Protein AF-A0A017RS05-F1 (afdb_monomer_lite)

Radius of gyration: 61.8 Å; chains: 1; bounding box: 133×37×184 Å

Organism: NCBI:txid1403537

Structure (mmCIF, N/CA/C/O backbone):
data_AF-A0A017RS05-F1
#
_entry.id   AF-A0A017RS05-F1
#
loop_
_atom_site.group_PDB
_atom_site.id
_atom_site.type_symbol
_atom_site.label_atom_id
_atom_site.label_alt_id
_atom_site.label_comp_id
_atom_site.label_asym_id
_atom_site.label_entity_id
_atom_site.label_seq_id
_atom_site.pdbx_PDB_ins_code
_atom_site.Cartn_x
_atom_site.Cartn_y
_atom_site.Cartn_z
_atom_site.occupancy
_atom_site.B_iso_or_equiv
_atom_site.auth_seq_id
_atom_site.auth_comp_id
_atom_site.auth_asym_id
_atom_site.auth_atom_id
_atom_site.pdbx_PDB_model_num
ATOM 1 N N . MET A 1 1 ? -22.132 0.425 46.875 1.00 69.19 1 MET A N 1
ATOM 2 C CA . MET A 1 1 ? -22.734 1.545 46.107 1.00 69.19 1 MET A CA 1
ATOM 3 C C . MET A 1 1 ? -21.698 2.569 45.653 1.00 69.19 1 MET A C 1
ATOM 5 O O . MET A 1 1 ? -21.713 2.907 44.477 1.00 69.19 1 MET A O 1
ATOM 9 N N . HIS A 1 2 ? -20.762 2.997 46.512 1.00 71.94 2 HIS A N 1
ATOM 10 C CA . HIS A 1 2 ? -19.615 3.828 46.102 1.00 71.94 2 HIS A CA 1
ATOM 11 C C . HIS A 1 2 ? -18.787 3.183 44.969 1.00 71.94 2 HIS A C 1
ATOM 13 O O . HIS A 1 2 ? -18.493 3.833 43.970 1.00 71.94 2 HIS A O 1
ATOM 19 N N . ASP A 1 3 ? -18.538 1.872 45.055 1.00 83.12 3 ASP A N 1
ATOM 20 C CA . ASP A 1 3 ? -17.833 1.130 43.997 1.00 83.12 3 ASP A CA 1
ATOM 21 C C . ASP A 1 3 ? -18.602 1.081 42.673 1.00 83.12 3 ASP A C 1
ATOM 23 O O . ASP A 1 3 ? -17.996 1.070 41.607 1.00 83.12 3 ASP A O 1
ATOM 27 N N . LEU A 1 4 ? -19.940 1.088 42.719 1.00 83.31 4 LEU A N 1
ATOM 28 C CA . LEU A 1 4 ? -20.758 1.061 41.508 1.00 83.31 4 LEU A CA 1
ATOM 29 C C . LEU A 1 4 ? -20.685 2.401 40.769 1.00 83.31 4 LEU A C 1
ATOM 31 O O . LEU A 1 4 ? -20.511 2.396 39.559 1.00 83.31 4 LEU A O 1
ATOM 35 N N . ALA A 1 5 ? -20.740 3.529 41.487 1.00 80.69 5 ALA A N 1
ATOM 36 C CA . ALA A 1 5 ? -20.560 4.855 40.890 1.00 80.69 5 ALA A CA 1
ATOM 37 C C . ALA A 1 5 ? -19.174 4.991 40.239 1.00 80.69 5 ALA A C 1
ATOM 39 O O . ALA A 1 5 ? -19.076 5.308 39.059 1.00 80.69 5 ALA A O 1
ATOM 40 N N . LYS A 1 6 ? -18.114 4.607 40.962 1.00 87.31 6 LYS A N 1
ATOM 41 C CA . LYS A 1 6 ? -16.746 4.599 40.429 1.00 87.31 6 LYS A CA 1
ATOM 42 C C . LYS A 1 6 ? -16.597 3.698 39.195 1.00 87.31 6 LYS A C 1
ATOM 44 O O . LYS A 1 6 ? -15.864 4.031 38.266 1.00 87.31 6 LYS A O 1
ATOM 49 N N . ASN A 1 7 ? -17.280 2.553 39.172 1.00 89.88 7 ASN A N 1
ATOM 50 C CA . ASN A 1 7 ? -17.290 1.668 38.009 1.00 89.88 7 ASN A CA 1
ATOM 51 C C . ASN A 1 7 ? -18.033 2.284 36.815 1.00 89.88 7 ASN A C 1
ATOM 53 O O . ASN A 1 7 ? -17.574 2.106 35.690 1.00 89.88 7 ASN A O 1
ATOM 57 N N . MET A 1 8 ? -19.129 3.018 37.037 1.00 88.31 8 MET A N 1
ATOM 58 C CA . MET A 1 8 ? -19.839 3.730 35.966 1.00 88.31 8 MET A CA 1
ATOM 59 C C . MET A 1 8 ? -18.978 4.849 35.371 1.00 88.31 8 MET A C 1
ATOM 61 O O . MET A 1 8 ? -18.863 4.921 34.151 1.00 88.31 8 MET A O 1
ATOM 65 N N . ASP A 1 9 ? -18.294 5.642 36.202 1.00 88.31 9 ASP A N 1
ATOM 66 C CA . ASP A 1 9 ? -17.368 6.687 35.735 1.00 88.31 9 ASP A CA 1
ATOM 67 C C . ASP A 1 9 ? -16.230 6.095 34.885 1.00 88.31 9 ASP A C 1
ATOM 69 O O . ASP A 1 9 ? -15.888 6.608 33.820 1.00 88.31 9 ASP A O 1
ATOM 73 N N . ASN A 1 10 ? -15.680 4.953 35.308 1.00 93.19 10 ASN A N 1
ATOM 74 C CA . ASN A 1 10 ? -14.648 4.240 34.555 1.00 93.19 10 ASN A CA 1
ATOM 75 C C . ASN A 1 10 ? -15.173 3.716 33.205 1.00 93.19 10 ASN A C 1
ATOM 77 O O . ASN A 1 10 ? -14.480 3.784 32.191 1.00 93.19 10 ASN A O 1
ATOM 81 N N . ILE A 1 11 ? -16.407 3.205 33.162 1.00 93.25 11 ILE A N 1
ATOM 82 C CA . ILE A 1 11 ? -17.040 2.795 31.902 1.00 93.25 11 ILE A CA 1
ATOM 83 C C . ILE A 1 11 ? -17.222 4.011 30.982 1.00 93.25 11 ILE A C 1
ATOM 85 O O . ILE A 1 11 ? -16.888 3.927 29.802 1.00 93.25 11 ILE A O 1
ATOM 89 N N . TYR A 1 12 ? -17.658 5.148 31.525 1.00 92.00 12 TYR A N 1
ATOM 90 C CA . TYR A 1 12 ? -17.777 6.416 30.805 1.00 92.00 12 TYR A CA 1
ATOM 91 C C . TYR A 1 12 ? -16.464 6.843 30.136 1.00 92.00 12 TYR A C 1
ATOM 93 O O . TYR A 1 12 ? -16.444 7.143 28.937 1.00 92.00 12 TYR A O 1
ATOM 101 N N . GLU A 1 13 ? -15.359 6.830 30.887 1.00 94.25 13 GLU A N 1
ATOM 102 C CA . GLU A 1 13 ? -14.034 7.154 30.350 1.00 94.25 13 GLU A CA 1
ATOM 103 C C . GLU A 1 13 ? -13.595 6.166 29.268 1.00 94.25 13 GLU A C 1
ATOM 105 O O . GLU A 1 13 ? -13.126 6.583 28.208 1.00 94.25 13 GLU A O 1
ATOM 110 N N . LYS A 1 14 ? -13.804 4.862 29.481 1.00 95.44 14 LYS A N 1
ATOM 111 C CA . LYS A 1 14 ? -13.442 3.834 28.495 1.00 95.44 14 LYS A CA 1
ATOM 112 C C . LYS A 1 14 ? -14.219 3.975 27.193 1.00 95.44 14 LYS A C 1
ATOM 114 O O . LYS A 1 14 ? -13.614 3.893 26.128 1.00 95.44 14 LYS A O 1
ATOM 119 N N . ILE A 1 15 ? -15.529 4.214 27.252 1.00 95.12 15 ILE A N 1
ATOM 120 C CA . ILE A 1 15 ? -16.351 4.424 26.050 1.00 95.12 15 ILE A CA 1
ATOM 121 C C . ILE A 1 15 ? -15.882 5.674 25.305 1.00 95.12 15 ILE A C 1
ATOM 123 O O . ILE A 1 15 ? -15.769 5.649 24.080 1.00 95.12 15 ILE A O 1
ATOM 127 N N . LYS A 1 16 ? -15.535 6.743 26.033 1.00 94.12 16 LYS A N 1
ATOM 128 C CA . LYS A 1 16 ? -14.960 7.947 25.428 1.00 94.12 16 LYS A CA 1
ATOM 129 C C . LYS A 1 16 ? -13.644 7.638 24.710 1.00 94.12 16 LYS A C 1
ATOM 131 O O . LYS A 1 16 ? -13.488 8.019 23.558 1.00 94.12 16 LYS A O 1
ATOM 136 N N . THR A 1 17 ? -12.736 6.887 25.336 1.00 96.38 17 THR A N 1
ATOM 137 C CA . THR A 1 17 ? -11.487 6.455 24.685 1.00 96.38 17 THR A CA 1
ATOM 138 C C . THR A 1 17 ? -11.747 5.624 23.426 1.00 96.38 17 THR A C 1
ATOM 140 O O . THR A 1 17 ? -11.056 5.804 22.423 1.00 96.38 17 THR A O 1
ATOM 143 N N . VAL A 1 18 ? -12.745 4.733 23.444 1.00 95.94 18 VAL A N 1
ATOM 144 C CA . VAL A 1 18 ? -13.137 3.946 22.263 1.00 95.94 18 VAL A CA 1
ATOM 145 C C . VAL A 1 18 ? -13.668 4.856 21.154 1.00 95.94 18 VAL A C 1
ATOM 147 O O . VAL A 1 18 ? -13.280 4.681 19.999 1.00 95.94 18 VAL A O 1
ATOM 150 N N . LYS A 1 19 ? -14.488 5.858 21.488 1.00 94.69 19 LYS A N 1
ATOM 151 C CA . LYS A 1 19 ? -14.971 6.864 20.533 1.00 94.69 19 LYS A CA 1
ATOM 152 C C . LYS A 1 19 ? -13.824 7.649 19.904 1.00 94.69 19 LYS A C 1
ATOM 154 O O . LYS A 1 19 ? -13.706 7.656 18.684 1.00 94.69 19 LYS A O 1
ATOM 159 N N . ASP A 1 20 ? -12.948 8.216 20.727 1.00 95.56 20 ASP A N 1
ATOM 160 C CA . ASP A 1 20 ? -11.798 8.993 20.259 1.00 95.56 20 ASP A CA 1
ATOM 161 C C . ASP A 1 20 ? -10.887 8.137 19.352 1.00 95.56 20 ASP A C 1
ATOM 163 O O . ASP A 1 20 ? -10.430 8.592 18.305 1.00 95.56 20 ASP A O 1
ATOM 167 N N . SER A 1 21 ? -10.682 6.860 19.700 1.00 95.75 21 SER A N 1
ATOM 168 C CA . SER A 1 21 ? -9.899 5.911 18.887 1.00 95.75 21 SER A CA 1
ATOM 169 C C . SER A 1 21 ? -10.577 5.560 17.558 1.00 95.75 21 SER A C 1
ATOM 171 O O . SER A 1 21 ? -9.903 5.360 16.546 1.00 95.75 21 SER A O 1
ATOM 173 N N . THR A 1 22 ? -11.908 5.476 17.546 1.00 95.69 22 THR A N 1
ATOM 174 C CA . THR A 1 22 ? -12.717 5.216 16.345 1.00 95.69 22 THR A CA 1
ATOM 175 C C . THR A 1 22 ? -12.628 6.407 15.385 1.00 95.69 22 THR A C 1
ATOM 177 O O . THR A 1 22 ? -12.372 6.220 14.193 1.00 95.69 22 THR A O 1
ATOM 180 N N . ASP A 1 23 ? -12.733 7.630 15.910 1.00 94.38 23 ASP A N 1
ATOM 181 C CA . ASP A 1 23 ? -12.595 8.869 15.138 1.00 94.38 23 ASP A CA 1
ATOM 182 C C . ASP A 1 23 ? -11.168 9.040 14.575 1.00 94.38 23 ASP A C 1
ATOM 184 O O . ASP A 1 23 ? -11.003 9.349 13.390 1.00 94.38 23 ASP A O 1
ATOM 188 N N . ASP A 1 24 ? -10.129 8.758 15.372 1.00 96.38 24 ASP A N 1
ATOM 189 C CA . ASP A 1 24 ? -8.729 8.755 14.914 1.00 96.38 24 ASP A CA 1
ATOM 190 C C . ASP A 1 24 ? -8.486 7.703 13.820 1.00 96.38 24 ASP A C 1
ATOM 192 O O . ASP A 1 24 ? -7.858 7.987 12.797 1.00 96.38 24 ASP A O 1
ATOM 196 N N . THR A 1 25 ? -9.043 6.498 13.979 1.00 96.19 25 THR A N 1
ATOM 197 C CA . THR A 1 25 ? -8.960 5.445 12.956 1.00 96.19 25 THR A CA 1
ATOM 198 C C . THR A 1 25 ? -9.615 5.905 11.655 1.00 96.19 25 THR A C 1
ATOM 200 O O . THR A 1 25 ? -9.015 5.768 10.587 1.00 96.19 25 THR A O 1
ATOM 203 N N . LYS A 1 26 ? -10.798 6.531 11.724 1.00 95.50 26 LYS A N 1
ATOM 204 C CA . LYS A 1 26 ? -11.477 7.100 10.551 1.00 95.50 26 LYS A CA 1
ATOM 205 C C . LYS A 1 26 ? -10.617 8.157 9.854 1.00 95.50 26 LYS A C 1
ATOM 207 O O . LYS A 1 26 ? -10.519 8.164 8.625 1.00 95.50 26 LYS A O 1
ATOM 212 N N . ALA A 1 27 ? -9.972 9.039 10.616 1.00 96.44 27 ALA A N 1
ATOM 213 C CA . ALA A 1 27 ? -9.072 10.049 10.068 1.00 96.44 27 ALA A CA 1
ATOM 214 C C . ALA A 1 27 ? -7.859 9.412 9.368 1.00 96.44 27 ALA A C 1
ATOM 216 O O . ALA A 1 27 ? -7.555 9.761 8.226 1.00 96.44 27 ALA A O 1
ATOM 217 N N . LYS A 1 28 ? -7.211 8.429 10.004 1.00 96.50 28 LYS A N 1
ATOM 218 C CA . LYS A 1 28 ? -6.053 7.711 9.444 1.00 96.50 28 LYS A CA 1
ATOM 219 C C . LYS A 1 28 ? -6.386 6.938 8.176 1.00 96.50 28 LYS A C 1
ATOM 221 O O . LYS A 1 28 ? -5.600 6.974 7.235 1.00 96.50 28 LYS A O 1
ATOM 226 N N . VAL A 1 29 ? -7.550 6.291 8.117 1.00 96.56 29 VAL A N 1
ATOM 227 C CA . VAL A 1 29 ? -8.026 5.610 6.904 1.00 96.56 29 VAL A CA 1
ATOM 228 C C . VAL A 1 29 ? -8.196 6.606 5.756 1.00 96.56 29 VAL A C 1
ATOM 230 O O . VAL A 1 29 ? -7.721 6.352 4.652 1.00 96.56 29 VAL A O 1
ATOM 233 N N . ASN A 1 30 ? -8.800 7.772 6.005 1.00 93.69 30 ASN A N 1
ATOM 234 C CA . ASN A 1 30 ? -8.953 8.804 4.975 1.00 93.69 30 ASN A CA 1
ATOM 235 C C . ASN A 1 30 ? -7.609 9.366 4.490 1.00 93.69 30 ASN A C 1
ATOM 237 O O . ASN A 1 30 ? -7.428 9.564 3.289 1.00 93.69 30 ASN A O 1
ATOM 241 N N . ILE A 1 31 ? -6.654 9.584 5.401 1.00 96.44 31 ILE A N 1
ATOM 242 C CA . ILE A 1 31 ? -5.282 9.964 5.034 1.00 96.44 31 ILE A CA 1
ATOM 243 C C . ILE A 1 31 ? -4.654 8.866 4.165 1.00 96.44 31 ILE A C 1
ATOM 245 O O . ILE A 1 31 ? -4.151 9.164 3.086 1.00 96.44 31 ILE A O 1
ATOM 249 N N . GLY A 1 32 ? -4.760 7.599 4.575 1.00 96.50 32 GLY A N 1
ATOM 250 C CA . GLY A 1 32 ? -4.269 6.452 3.809 1.00 96.50 32 GLY A CA 1
ATOM 251 C C . GLY A 1 32 ? -4.857 6.373 2.398 1.00 96.50 32 GLY A C 1
ATOM 252 O O . GLY A 1 32 ? -4.113 6.178 1.440 1.00 96.50 32 GLY A O 1
ATOM 253 N N . LYS A 1 33 ? -6.168 6.604 2.232 1.00 94.25 33 LYS A N 1
ATOM 254 C CA . LYS A 1 33 ? -6.808 6.668 0.904 1.00 94.25 33 LYS A CA 1
ATOM 255 C C . LYS A 1 33 ? -6.238 7.797 0.038 1.00 94.25 33 LYS A C 1
ATOM 257 O O . LYS A 1 33 ? -6.022 7.593 -1.154 1.00 94.25 33 LYS A O 1
ATOM 262 N N . ASN A 1 34 ? -5.969 8.969 0.614 1.00 94.56 34 ASN A N 1
ATOM 263 C CA . ASN A 1 34 ? -5.361 10.078 -0.125 1.00 94.56 34 ASN A CA 1
ATOM 264 C C . ASN A 1 34 ? -3.930 9.757 -0.576 1.00 94.56 34 ASN A C 1
ATOM 266 O O . ASN A 1 34 ? -3.592 10.010 -1.731 1.00 94.56 34 ASN A O 1
ATOM 270 N N . GLU A 1 35 ? -3.118 9.155 0.292 1.00 96.56 35 GLU A N 1
ATOM 271 C CA . GLU A 1 35 ? -1.765 8.704 -0.059 1.00 96.56 35 GLU A CA 1
ATOM 272 C C . GLU A 1 35 ? -1.790 7.644 -1.173 1.00 96.56 35 GLU A C 1
ATOM 274 O O . GLU A 1 35 ? -0.988 7.701 -2.104 1.00 96.56 35 GLU A O 1
ATOM 279 N N . LEU A 1 36 ? -2.758 6.720 -1.154 1.00 96.00 36 LEU A N 1
ATOM 280 C CA . LEU A 1 36 ? -2.938 5.749 -2.240 1.00 96.00 36 LEU A CA 1
ATOM 281 C C . LEU A 1 36 ? -3.322 6.407 -3.570 1.00 96.00 36 LEU A C 1
ATOM 283 O O . LEU A 1 36 ? -2.841 5.976 -4.614 1.00 96.00 36 LEU A O 1
ATOM 287 N N . ASN A 1 37 ? -4.132 7.467 -3.554 1.00 92.12 37 ASN A N 1
ATOM 288 C CA . ASN A 1 37 ? -4.440 8.224 -4.771 1.00 92.12 37 ASN A CA 1
ATOM 289 C C . ASN A 1 37 ? -3.189 8.907 -5.347 1.00 92.12 37 ASN A C 1
ATOM 291 O O . ASN A 1 37 ? -2.998 8.930 -6.563 1.00 92.12 37 ASN A O 1
ATOM 295 N N . LEU A 1 38 ? -2.315 9.442 -4.486 1.00 95.75 38 LEU A N 1
ATOM 296 C CA . LEU A 1 38 ? -1.027 9.998 -4.912 1.00 95.75 38 LEU A CA 1
ATOM 297 C C . LEU A 1 38 ? -0.110 8.912 -5.486 1.00 95.75 38 LEU A C 1
ATOM 299 O O . LEU A 1 38 ? 0.529 9.131 -6.516 1.00 95.75 38 LEU A O 1
ATOM 303 N N . LEU A 1 39 ? -0.081 7.734 -4.861 1.00 96.00 39 LEU A N 1
ATOM 304 C CA . LEU A 1 39 ? 0.662 6.583 -5.364 1.00 96.00 39 LEU A CA 1
ATOM 305 C C . LEU A 1 39 ? 0.147 6.134 -6.737 1.00 96.00 39 LEU A C 1
ATOM 307 O O . LEU A 1 39 ? 0.952 5.900 -7.633 1.00 96.00 39 LEU A O 1
ATOM 311 N N . LEU A 1 40 ? -1.172 6.064 -6.929 1.00 94.31 40 LEU A N 1
ATOM 312 C CA . LEU A 1 40 ? -1.779 5.695 -8.208 1.00 94.31 40 LEU A CA 1
ATOM 313 C C . LEU A 1 40 ? -1.378 6.673 -9.318 1.00 94.31 40 LEU A C 1
ATOM 315 O O . LEU A 1 40 ? -0.952 6.246 -10.388 1.00 94.31 40 LEU A O 1
ATOM 319 N N . LYS A 1 41 ? -1.400 7.977 -9.027 1.00 95.25 41 LYS A N 1
ATOM 320 C CA . LYS A 1 41 ? -0.910 9.002 -9.955 1.00 95.25 41 LYS A CA 1
ATOM 321 C C . LYS A 1 41 ? 0.577 8.824 -10.289 1.00 95.25 41 LYS A C 1
ATOM 323 O O . LYS A 1 41 ? 0.959 8.906 -11.448 1.00 95.25 41 LYS A O 1
ATOM 328 N N . SER A 1 42 ? 1.410 8.538 -9.289 1.00 96.75 42 SER A N 1
ATOM 329 C CA . SER A 1 42 ? 2.840 8.269 -9.498 1.00 96.75 42 SER A CA 1
ATOM 330 C C . SER A 1 42 ? 3.068 7.059 -10.416 1.00 96.75 42 SER A C 1
ATOM 332 O O . SER A 1 42 ? 3.918 7.093 -11.303 1.00 96.75 42 SER A O 1
ATOM 334 N N . ILE A 1 43 ? 2.265 6.003 -10.261 1.00 95.19 43 ILE A N 1
ATOM 335 C CA . ILE A 1 43 ? 2.310 4.817 -11.128 1.00 95.19 43 ILE A CA 1
ATOM 336 C C . ILE A 1 43 ? 1.917 5.169 -12.573 1.00 95.19 43 ILE A C 1
ATOM 338 O O . ILE A 1 43 ? 2.559 4.702 -13.517 1.00 95.19 43 ILE A O 1
ATOM 342 N N . GLU A 1 44 ? 0.901 6.013 -12.768 1.00 93.25 44 GLU A N 1
ATOM 343 C CA . GLU A 1 44 ? 0.522 6.517 -14.095 1.00 93.25 44 GLU A CA 1
ATOM 344 C C . GLU A 1 44 ? 1.645 7.346 -14.742 1.00 93.25 44 GLU A C 1
ATOM 346 O O . GLU A 1 44 ? 1.950 7.152 -15.923 1.00 93.25 44 GLU A O 1
ATOM 351 N N . ASP A 1 45 ? 2.313 8.207 -13.970 1.00 95.50 45 ASP A N 1
ATOM 352 C CA . ASP A 1 45 ? 3.448 9.012 -14.435 1.00 95.50 45 ASP A CA 1
ATOM 353 C C . ASP A 1 45 ? 4.653 8.128 -14.829 1.00 95.50 45 ASP A C 1
ATOM 355 O O . ASP A 1 45 ? 5.309 8.368 -15.852 1.00 95.50 45 ASP A O 1
ATOM 359 N N . ILE A 1 46 ? 4.921 7.057 -14.070 1.00 94.06 46 ILE A N 1
ATOM 360 C CA . ILE A 1 46 ? 5.938 6.047 -14.409 1.00 94.06 46 ILE A CA 1
ATOM 361 C C . ILE A 1 46 ? 5.584 5.366 -15.732 1.00 94.06 46 ILE A C 1
ATOM 363 O O . ILE A 1 46 ? 6.427 5.281 -16.629 1.00 94.06 46 ILE A O 1
ATOM 367 N N . LYS A 1 47 ? 4.330 4.932 -15.897 1.00 91.88 47 LYS A N 1
ATOM 368 C CA . LYS A 1 47 ? 3.858 4.299 -17.134 1.00 91.88 47 LYS A CA 1
ATOM 369 C C . LYS A 1 47 ? 4.039 5.215 -18.346 1.00 91.88 47 LYS A C 1
ATOM 371 O O . LYS A 1 47 ? 4.523 4.772 -19.389 1.00 91.88 47 LYS A O 1
ATOM 376 N N . ALA A 1 48 ? 3.680 6.491 -18.214 1.00 92.94 48 ALA A N 1
ATOM 377 C CA . ALA A 1 48 ? 3.865 7.480 -19.273 1.00 92.94 48 ALA A CA 1
ATOM 378 C C . ALA A 1 48 ? 5.351 7.663 -19.625 1.00 92.94 48 ALA A C 1
ATOM 380 O O . ALA A 1 48 ? 5.714 7.666 -20.803 1.00 92.94 48 ALA A O 1
ATOM 381 N N . SER A 1 49 ? 6.218 7.732 -18.611 1.00 93.88 49 SER A N 1
ATOM 382 C CA . SER A 1 49 ? 7.668 7.856 -18.793 1.00 93.88 49 SER A CA 1
ATOM 383 C C . SER A 1 49 ? 8.254 6.664 -19.557 1.00 93.88 49 SER A C 1
ATOM 385 O O . SER A 1 49 ? 9.006 6.853 -20.513 1.00 93.88 49 SER A O 1
ATOM 387 N N . PHE A 1 50 ? 7.857 5.437 -19.214 1.00 90.88 50 PHE A N 1
ATOM 388 C CA . PHE A 1 50 ? 8.296 4.234 -19.932 1.00 90.88 50 PHE A CA 1
ATOM 389 C C . PHE A 1 50 ? 7.737 4.145 -21.354 1.00 90.88 50 PHE A C 1
ATOM 391 O O . PHE A 1 50 ? 8.441 3.717 -22.270 1.00 90.88 50 PHE A O 1
ATOM 398 N N . SER A 1 51 ? 6.514 4.628 -21.586 1.00 90.94 51 SER A N 1
ATOM 399 C CA . SER A 1 51 ? 5.981 4.752 -22.945 1.00 90.94 51 SER A CA 1
ATOM 400 C C . SER A 1 51 ? 6.846 5.674 -23.811 1.00 90.94 51 SER A C 1
ATOM 402 O O . SER A 1 51 ? 7.095 5.363 -24.976 1.00 90.94 51 SER A O 1
ATOM 404 N N . MET A 1 52 ? 7.344 6.782 -23.253 1.00 93.00 52 MET A N 1
ATOM 405 C CA . MET A 1 52 ? 8.268 7.675 -23.960 1.00 93.00 52 MET A CA 1
ATOM 406 C C . MET A 1 52 ? 9.624 7.010 -24.221 1.00 93.00 52 MET A C 1
ATOM 408 O O . MET A 1 52 ? 10.188 7.182 -25.302 1.00 93.00 52 MET A O 1
ATOM 412 N N . VAL A 1 53 ? 10.148 6.237 -23.262 1.00 92.50 53 VAL A N 1
ATOM 413 C CA . VAL A 1 53 ? 11.383 5.455 -23.450 1.00 92.50 53 VAL A CA 1
ATOM 414 C C . VAL A 1 53 ? 11.224 4.485 -24.621 1.00 92.50 53 VAL A C 1
ATOM 416 O O . VAL A 1 53 ? 12.060 4.493 -25.521 1.00 92.50 53 VAL A O 1
ATOM 419 N N . ASN A 1 54 ? 10.119 3.737 -24.676 1.00 90.81 54 ASN A N 1
ATOM 420 C CA . ASN A 1 54 ? 9.824 2.816 -25.779 1.00 90.81 54 ASN A CA 1
ATOM 421 C C . ASN A 1 54 ? 9.802 3.513 -27.139 1.00 90.81 54 ASN A C 1
ATOM 423 O O . ASN A 1 54 ? 10.382 3.015 -28.102 1.00 90.81 54 ASN A O 1
ATOM 427 N N . GLU A 1 55 ? 9.185 4.691 -27.226 1.00 93.19 55 GLU A N 1
ATOM 428 C CA . GLU A 1 55 ? 9.169 5.472 -28.463 1.00 93.19 55 GLU A CA 1
ATOM 429 C C . GLU A 1 55 ? 10.585 5.908 -28.884 1.00 93.19 55 GLU A C 1
ATOM 431 O O . GLU A 1 55 ? 10.959 5.820 -30.058 1.00 93.19 55 GLU A O 1
ATOM 436 N N . LYS A 1 56 ? 11.411 6.366 -27.936 1.00 94.50 56 LYS A N 1
ATOM 437 C CA . LYS A 1 56 ? 12.799 6.771 -28.217 1.00 94.50 56 LYS A CA 1
ATOM 438 C C . LYS A 1 56 ? 13.670 5.596 -28.646 1.00 94.50 56 LYS A C 1
ATOM 440 O O . LYS A 1 56 ? 14.444 5.745 -29.587 1.00 94.50 56 LYS A O 1
ATOM 445 N N . VAL A 1 57 ? 13.501 4.444 -28.012 1.00 93.75 57 VAL A N 1
ATOM 446 C CA . VAL A 1 57 ? 14.190 3.189 -28.335 1.00 93.75 57 VAL A CA 1
ATOM 447 C C . VAL A 1 57 ? 13.793 2.689 -29.726 1.00 93.75 57 VAL A C 1
ATOM 449 O O . VAL A 1 57 ? 14.661 2.344 -30.525 1.00 93.75 57 VAL A O 1
ATOM 452 N N . GLN A 1 58 ? 12.510 2.766 -30.087 1.00 91.19 58 GLN A N 1
ATOM 453 C CA . GLN A 1 58 ? 12.054 2.426 -31.438 1.00 91.19 58 GLN A CA 1
ATOM 454 C C . GLN A 1 58 ? 12.676 3.345 -32.504 1.00 91.19 58 GLN A C 1
ATOM 456 O O . GLN A 1 58 ? 13.111 2.885 -33.562 1.00 91.19 58 GLN A O 1
ATOM 461 N N . ASN A 1 59 ? 12.754 4.649 -32.225 1.00 94.12 59 ASN A N 1
ATOM 462 C CA . ASN A 1 59 ? 13.406 5.614 -33.115 1.00 94.12 59 ASN A CA 1
ATOM 463 C C . ASN A 1 59 ? 14.922 5.383 -33.229 1.00 94.12 59 ASN A C 1
ATOM 465 O O . ASN A 1 59 ? 15.488 5.546 -34.315 1.00 94.12 59 ASN A O 1
ATOM 469 N N . LEU A 1 60 ? 15.577 4.986 -32.134 1.00 93.81 60 LEU A N 1
ATOM 470 C CA . LEU A 1 60 ? 16.982 4.588 -32.142 1.00 93.81 60 LEU A CA 1
ATOM 471 C C . LEU A 1 60 ? 17.190 3.355 -33.028 1.00 93.81 60 LEU A C 1
ATOM 473 O O . LEU A 1 60 ? 18.036 3.407 -33.914 1.00 93.81 60 LEU A O 1
ATOM 477 N N . SER A 1 61 ? 16.369 2.312 -32.878 1.00 91.50 61 SER A N 1
ATOM 478 C CA . SER A 1 61 ? 16.426 1.100 -33.712 1.00 91.50 61 SER A CA 1
ATOM 479 C C . SER A 1 61 ? 16.315 1.420 -35.210 1.00 91.50 61 SER A C 1
ATOM 481 O O . SER A 1 61 ? 17.136 0.978 -36.016 1.00 91.50 61 SER A O 1
ATOM 483 N N . ASN A 1 62 ? 15.372 2.291 -35.589 1.00 92.69 62 ASN A N 1
ATOM 484 C CA . ASN A 1 62 ? 15.234 2.755 -36.973 1.00 92.69 62 ASN A CA 1
ATOM 485 C C . ASN A 1 62 ? 16.490 3.496 -37.466 1.00 92.69 62 ASN A C 1
ATOM 487 O O . ASN A 1 62 ? 16.940 3.281 -38.592 1.00 92.69 62 ASN A O 1
ATOM 491 N N . SER A 1 63 ? 17.068 4.357 -36.624 1.00 94.12 63 SER A N 1
ATOM 492 C CA . SER A 1 63 ? 18.279 5.116 -36.963 1.00 94.12 63 SER A CA 1
ATOM 493 C C . SER A 1 63 ? 19.482 4.185 -37.137 1.00 94.12 63 SER A C 1
ATOM 495 O O . SER A 1 63 ? 20.224 4.301 -38.108 1.00 94.12 63 SER A O 1
ATOM 497 N N . VAL A 1 64 ? 19.641 3.205 -36.245 1.00 94.19 64 VAL A N 1
ATOM 498 C CA . VAL A 1 64 ? 20.687 2.176 -36.316 1.00 94.19 64 VAL A CA 1
ATOM 499 C C . VAL A 1 64 ? 20.542 1.338 -37.589 1.00 94.19 64 VAL A C 1
ATOM 501 O O . VAL A 1 64 ? 21.534 1.091 -38.275 1.00 94.19 64 VAL A O 1
ATOM 504 N N . SER A 1 65 ? 19.314 0.979 -37.980 1.00 92.75 65 SER A N 1
ATOM 505 C CA . SER A 1 65 ? 19.053 0.294 -39.252 1.00 92.75 65 SER A CA 1
ATOM 506 C C . SER A 1 65 ? 19.476 1.126 -40.469 1.00 92.75 65 SER A C 1
ATOM 508 O O . SER A 1 65 ? 20.007 0.568 -41.431 1.00 92.75 65 SER A O 1
ATOM 510 N N . GLN A 1 66 ? 19.267 2.446 -40.448 1.00 94.69 66 GLN A N 1
ATOM 511 C CA . GLN A 1 66 ? 19.719 3.334 -41.524 1.00 94.69 66 GLN A CA 1
ATOM 512 C C . GLN A 1 66 ? 21.247 3.416 -41.584 1.00 94.69 66 GLN A C 1
ATOM 514 O O . GLN A 1 66 ? 21.820 3.294 -42.667 1.00 94.69 66 GLN A O 1
ATOM 519 N N . VAL A 1 67 ? 21.912 3.568 -40.433 1.00 94.88 67 VAL A N 1
ATOM 520 C CA . VAL A 1 67 ? 23.382 3.570 -40.363 1.00 94.88 67 VAL A CA 1
ATOM 521 C C . VAL A 1 67 ? 23.938 2.239 -40.872 1.00 94.88 67 VAL A C 1
ATOM 523 O O . VAL A 1 67 ? 24.893 2.247 -41.638 1.00 94.88 67 VAL A O 1
ATOM 526 N N . SER A 1 68 ? 23.303 1.109 -40.547 1.00 95.00 68 SER A N 1
ATOM 527 C CA . SER A 1 68 ? 23.698 -0.217 -41.043 1.00 95.00 68 SER A CA 1
ATOM 528 C C . SER A 1 68 ? 23.715 -0.289 -42.575 1.00 95.00 68 SER A C 1
ATOM 530 O O . SER A 1 68 ? 24.715 -0.693 -43.168 1.00 95.00 68 SER A O 1
ATOM 532 N N . SER A 1 69 ? 22.658 0.204 -43.229 1.00 95.12 69 SER A N 1
ATOM 533 C CA . SER A 1 69 ? 22.567 0.246 -44.697 1.00 95.12 69 SER A CA 1
ATOM 534 C C . SER A 1 69 ? 23.616 1.171 -45.336 1.00 95.12 69 SER A C 1
ATOM 536 O O . SER A 1 69 ? 24.196 0.849 -46.379 1.00 95.12 69 SER A O 1
ATOM 538 N N . ILE A 1 70 ? 23.920 2.305 -44.695 1.00 95.12 70 ILE A N 1
ATOM 539 C CA . ILE A 1 70 ? 24.992 3.208 -45.138 1.00 95.12 70 ILE A CA 1
ATOM 540 C C . ILE A 1 70 ? 26.356 2.518 -45.012 1.00 95.12 70 ILE A C 1
ATOM 542 O O . ILE A 1 70 ? 27.149 2.555 -45.951 1.00 95.12 70 ILE A O 1
ATOM 546 N N . THR A 1 71 ? 26.623 1.848 -43.891 1.00 95.94 71 THR A N 1
ATOM 547 C CA . THR A 1 71 ? 27.873 1.113 -43.654 1.00 95.94 71 THR A CA 1
ATOM 548 C C . THR A 1 71 ? 28.066 -0.027 -44.658 1.00 95.94 71 THR A C 1
ATOM 550 O O . THR A 1 71 ? 29.171 -0.215 -45.172 1.00 95.94 71 THR A O 1
ATOM 553 N N . GLU A 1 72 ? 27.002 -0.744 -45.022 1.00 94.75 72 GLU A N 1
ATOM 554 C CA . GLU A 1 72 ? 27.033 -1.765 -46.081 1.00 94.75 72 GLU A CA 1
ATOM 555 C C . GLU A 1 72 ? 27.363 -1.158 -47.457 1.00 94.75 72 GLU A C 1
ATOM 557 O O . GLU A 1 72 ? 28.184 -1.690 -48.214 1.00 94.75 72 GLU A O 1
ATOM 562 N N . THR A 1 73 ? 26.807 0.019 -47.753 1.00 96.38 73 THR A N 1
ATOM 563 C CA . THR A 1 73 ? 27.128 0.771 -48.974 1.00 96.38 73 THR A CA 1
ATOM 564 C C . THR A 1 73 ? 28.600 1.198 -48.997 1.00 96.38 73 THR A C 1
ATOM 566 O O . THR A 1 73 ? 29.273 1.023 -50.012 1.00 96.38 73 THR A O 1
ATOM 569 N N . ILE A 1 74 ? 29.133 1.707 -47.880 1.00 95.44 74 ILE A N 1
ATOM 570 C CA . ILE A 1 74 ? 30.552 2.083 -47.747 1.00 95.44 74 ILE A CA 1
ATOM 571 C C . ILE A 1 74 ? 31.454 0.865 -47.953 1.00 95.44 74 ILE A C 1
ATOM 573 O O . ILE A 1 74 ? 32.440 0.957 -48.682 1.00 95.44 74 ILE A O 1
ATOM 577 N N . THR A 1 75 ? 31.093 -0.279 -47.366 1.00 95.38 75 THR A N 1
ATOM 578 C CA . THR A 1 75 ? 31.823 -1.546 -47.534 1.00 95.38 75 THR A CA 1
ATOM 579 C C . THR A 1 75 ? 31.888 -1.935 -49.011 1.00 95.38 75 THR A C 1
ATOM 581 O O . THR A 1 75 ? 32.968 -2.191 -49.541 1.00 95.38 75 THR A O 1
ATOM 584 N N . THR A 1 76 ? 30.753 -1.859 -49.713 1.00 96.25 76 THR A N 1
ATOM 585 C CA . THR A 1 76 ? 30.665 -2.143 -51.155 1.00 96.25 76 THR A CA 1
ATOM 586 C C . THR A 1 76 ? 31.523 -1.177 -51.985 1.00 96.25 76 THR A C 1
ATOM 588 O O . THR A 1 76 ? 32.241 -1.599 -52.893 1.00 96.25 76 THR A O 1
ATOM 591 N N . ILE A 1 77 ? 31.497 0.126 -51.674 1.00 96.00 77 ILE A N 1
ATOM 592 C CA . ILE A 1 77 ? 32.322 1.142 -52.354 1.00 96.00 77 ILE A CA 1
ATOM 593 C C . ILE A 1 77 ? 33.812 0.882 -52.112 1.00 96.00 77 ILE A C 1
ATOM 595 O O . ILE A 1 77 ? 34.611 0.984 -53.046 1.00 96.00 77 ILE A O 1
ATOM 599 N N . ALA A 1 78 ? 34.200 0.534 -50.884 1.00 96.19 78 ALA A N 1
ATOM 600 C CA . ALA A 1 78 ? 35.575 0.208 -50.531 1.00 96.19 78 ALA A CA 1
ATOM 601 C C . ALA A 1 78 ? 36.069 -1.027 -51.304 1.00 96.19 78 ALA A C 1
ATOM 603 O O . ALA A 1 78 ? 37.157 -1.000 -51.876 1.00 96.19 78 ALA A O 1
ATOM 604 N N . GLU A 1 79 ? 35.252 -2.077 -51.420 1.00 95.06 79 GLU A N 1
ATOM 605 C CA . GLU A 1 79 ? 35.571 -3.265 -52.222 1.00 95.06 79 GLU A CA 1
ATOM 606 C C . GLU A 1 79 ? 35.733 -2.949 -53.714 1.00 95.06 79 GLU A C 1
ATOM 608 O O . GLU A 1 79 ? 36.718 -3.363 -54.333 1.00 95.06 79 GLU A O 1
ATOM 613 N N . GLN A 1 80 ? 34.815 -2.168 -54.292 1.00 96.25 80 GLN A N 1
ATOM 614 C CA . GLN A 1 80 ? 34.904 -1.732 -55.689 1.00 96.25 80 GLN A CA 1
ATOM 615 C C . GLN A 1 80 ? 36.135 -0.856 -55.940 1.00 96.25 80 GLN A C 1
ATOM 617 O O . GLN A 1 80 ? 36.830 -1.037 -56.941 1.00 96.25 80 GLN A O 1
ATOM 622 N N . THR A 1 81 ? 36.437 0.064 -55.022 1.00 96.25 81 THR A N 1
ATOM 623 C CA . THR A 1 81 ? 37.613 0.942 -55.101 1.00 96.25 81 THR A CA 1
ATOM 624 C C . THR A 1 81 ? 38.900 0.133 -55.004 1.00 96.25 81 THR A C 1
ATOM 626 O O . THR A 1 81 ? 39.821 0.351 -55.788 1.00 96.25 81 THR A O 1
ATOM 629 N N . ASN A 1 82 ? 38.948 -0.857 -54.111 1.00 94.88 82 ASN A N 1
ATOM 630 C CA . ASN A 1 82 ? 40.071 -1.780 -53.989 1.00 94.88 82 ASN A CA 1
ATOM 631 C C . ASN A 1 82 ? 40.281 -2.590 -55.282 1.00 94.88 82 ASN A C 1
ATOM 633 O O . ASN A 1 82 ? 41.414 -2.735 -55.741 1.00 94.88 82 ASN A O 1
ATOM 637 N N . LEU A 1 83 ? 39.200 -3.065 -55.911 1.00 95.69 83 LEU A N 1
ATOM 638 C CA . LEU A 1 83 ? 39.260 -3.782 -57.189 1.00 95.69 83 LEU A CA 1
ATOM 639 C C . LEU A 1 83 ? 39.734 -2.875 -58.341 1.00 95.69 83 LEU A C 1
ATOM 641 O O . LEU A 1 83 ? 40.564 -3.281 -59.154 1.00 95.69 83 LEU A O 1
ATOM 645 N N . LEU A 1 84 ? 39.243 -1.634 -58.401 1.00 95.25 84 LEU A N 1
ATOM 646 C CA . LEU A 1 84 ? 39.674 -0.625 -59.376 1.00 95.25 84 LEU A CA 1
ATOM 647 C C . LEU A 1 84 ? 41.155 -0.271 -59.207 1.00 95.25 84 LEU A C 1
ATOM 649 O O . LEU A 1 84 ? 41.890 -0.231 -60.194 1.00 95.25 84 LEU A O 1
ATOM 653 N N . ALA A 1 85 ? 41.600 -0.061 -57.968 1.00 95.94 85 ALA A N 1
ATOM 654 C CA . ALA A 1 85 ? 42.990 0.224 -57.635 1.00 95.94 85 ALA A CA 1
ATOM 655 C C . ALA A 1 85 ? 43.913 -0.945 -58.006 1.00 95.94 85 ALA A C 1
ATOM 657 O O . ALA A 1 85 ? 44.985 -0.730 -58.570 1.00 95.94 85 ALA A O 1
ATOM 658 N N . LEU A 1 86 ? 43.474 -2.187 -57.778 1.00 93.31 86 LEU A N 1
ATOM 659 C CA . LEU A 1 86 ? 44.195 -3.385 -58.205 1.00 93.31 86 LEU A CA 1
ATOM 660 C C . LEU A 1 86 ? 44.343 -3.442 -59.733 1.00 93.31 86 LEU A C 1
ATOM 662 O O . LEU A 1 86 ? 45.446 -3.647 -60.236 1.00 93.31 86 LEU A O 1
ATOM 666 N N . ASN A 1 87 ? 43.258 -3.210 -60.474 1.00 93.25 87 ASN A N 1
ATOM 667 C CA . ASN A 1 87 ? 43.297 -3.175 -61.938 1.00 93.25 87 ASN A CA 1
ATOM 668 C C . ASN A 1 87 ? 44.218 -2.057 -62.458 1.00 93.25 87 ASN A C 1
ATOM 670 O O . ASN A 1 87 ? 44.990 -2.279 -63.390 1.00 93.25 87 ASN A O 1
ATOM 674 N N . ALA A 1 88 ? 44.195 -0.880 -61.826 1.00 93.19 88 ALA A N 1
ATOM 675 C CA . ALA A 1 88 ? 45.090 0.227 -62.157 1.00 93.19 88 ALA A CA 1
ATOM 676 C C . ALA A 1 88 ? 46.563 -0.104 -61.865 1.00 93.19 88 ALA A C 1
ATOM 678 O O . ALA A 1 88 ? 47.431 0.224 -62.672 1.00 93.19 88 ALA A O 1
ATOM 679 N N . ALA A 1 89 ? 46.857 -0.792 -60.757 1.00 92.44 89 ALA A N 1
ATOM 680 C CA . ALA A 1 89 ? 48.207 -1.245 -60.427 1.00 92.44 89 ALA A CA 1
ATOM 681 C C . ALA A 1 89 ? 48.732 -2.270 -61.448 1.00 92.44 89 ALA A C 1
ATOM 683 O O . ALA A 1 89 ? 49.895 -2.196 -61.851 1.00 92.44 89 ALA A O 1
ATOM 684 N N . ILE A 1 90 ? 47.871 -3.186 -61.914 1.00 90.31 90 ILE A N 1
ATOM 685 C CA . ILE A 1 90 ? 48.198 -4.157 -62.970 1.00 90.31 90 ILE A CA 1
ATOM 686 C C . ILE A 1 90 ? 48.529 -3.435 -64.283 1.00 90.31 90 ILE A C 1
ATOM 688 O O . ILE A 1 90 ? 49.561 -3.717 -64.895 1.00 90.31 90 ILE A O 1
ATOM 692 N N . GLU A 1 91 ? 47.701 -2.478 -64.708 1.00 92.88 91 GLU A N 1
ATOM 693 C CA . GLU A 1 91 ? 47.925 -1.755 -65.966 1.00 92.88 91 GLU A CA 1
ATOM 694 C C . GLU A 1 91 ? 49.148 -0.822 -65.884 1.00 92.88 91 GLU A C 1
ATOM 696 O O . GLU A 1 91 ? 49.927 -0.719 -66.833 1.00 92.88 91 GLU A O 1
ATOM 701 N N . ALA A 1 92 ? 49.398 -0.216 -64.719 1.00 92.44 92 ALA A N 1
ATOM 702 C CA . ALA A 1 92 ? 50.604 0.565 -64.459 1.00 92.44 92 ALA A CA 1
ATOM 703 C C . ALA A 1 92 ? 51.880 -0.293 -64.526 1.00 92.44 92 ALA A C 1
ATOM 705 O O . ALA A 1 92 ? 52.876 0.138 -65.109 1.00 92.44 92 ALA A O 1
ATOM 706 N N . ALA A 1 93 ? 51.848 -1.523 -64.000 1.00 89.81 93 ALA A N 1
ATOM 707 C CA . ALA A 1 93 ? 52.949 -2.478 -64.142 1.00 89.81 93 ALA A CA 1
ATOM 708 C C . ALA A 1 93 ? 53.167 -2.887 -65.610 1.00 89.81 93 ALA A C 1
ATOM 710 O O . ALA A 1 93 ? 54.305 -3.040 -66.057 1.00 89.81 93 ALA A O 1
ATOM 711 N N . ARG A 1 94 ? 52.081 -3.007 -66.383 1.00 90.12 94 ARG A N 1
ATOM 712 C CA . ARG A 1 94 ? 52.109 -3.342 -67.812 1.00 90.12 94 ARG A CA 1
ATOM 713 C C . ARG A 1 94 ? 52.734 -2.243 -68.678 1.00 90.12 94 ARG A C 1
ATOM 715 O O . ARG A 1 94 ? 53.391 -2.556 -69.667 1.00 90.12 94 ARG A O 1
ATOM 722 N N . ALA A 1 95 ? 52.580 -0.976 -68.289 1.00 90.69 95 ALA A N 1
ATOM 723 C CA . ALA A 1 95 ? 53.190 0.181 -68.950 1.00 90.69 95 ALA A CA 1
ATOM 724 C C . ALA A 1 95 ? 54.700 0.361 -68.653 1.00 90.69 95 ALA A C 1
ATOM 726 O O . ALA A 1 95 ? 55.331 1.274 -69.194 1.00 90.69 95 ALA A O 1
ATOM 727 N N . GLY A 1 96 ? 55.301 -0.492 -67.813 1.00 88.06 96 GLY A N 1
ATOM 728 C CA . GLY A 1 96 ? 56.735 -0.468 -67.513 1.00 88.06 96 GLY A CA 1
ATOM 729 C C . GLY A 1 96 ? 57.185 0.833 -66.837 1.00 88.06 96 GLY A C 1
ATOM 730 O O . GLY A 1 96 ? 56.538 1.322 -65.912 1.00 88.06 96 GLY A O 1
ATOM 731 N N . GLU A 1 97 ? 58.298 1.423 -67.290 1.00 85.12 97 GLU A N 1
ATOM 732 C CA . GLU A 1 97 ? 58.840 2.656 -66.689 1.00 85.12 97 GLU A CA 1
ATOM 733 C C . GLU A 1 97 ? 57.884 3.856 -66.778 1.00 85.12 97 GLU A C 1
ATOM 735 O O . GLU A 1 97 ? 57.854 4.678 -65.862 1.00 85.12 97 GLU A O 1
ATOM 740 N N . ALA A 1 98 ? 57.049 3.935 -67.821 1.00 84.06 98 ALA A N 1
ATOM 741 C CA . ALA A 1 98 ? 56.090 5.028 -67.995 1.00 84.06 98 ALA A CA 1
ATOM 742 C C . ALA A 1 98 ? 54.929 4.981 -66.979 1.00 84.06 98 ALA A C 1
ATOM 744 O O . ALA A 1 98 ? 54.325 6.012 -66.686 1.00 84.06 98 ALA A O 1
ATOM 745 N N . GLY A 1 99 ? 54.628 3.805 -66.414 1.00 89.75 99 GLY A N 1
ATOM 746 C CA . GLY A 1 99 ? 53.548 3.597 -65.442 1.00 89.75 99 GLY A CA 1
ATOM 747 C C . GLY A 1 99 ? 53.972 3.728 -63.977 1.00 89.75 99 GLY A C 1
ATOM 748 O O . GLY A 1 99 ? 53.132 3.645 -63.084 1.00 89.75 99 GLY A O 1
ATOM 749 N N . ARG A 1 100 ? 55.260 3.956 -63.695 1.00 87.69 100 ARG A N 1
ATOM 750 C CA . ARG A 1 100 ? 55.826 3.867 -62.338 1.00 87.69 100 ARG A CA 1
ATOM 751 C C . ARG A 1 100 ? 55.184 4.840 -61.338 1.00 87.69 100 ARG A C 1
ATOM 753 O O . ARG A 1 100 ? 54.950 4.463 -60.195 1.00 87.69 100 ARG A O 1
ATOM 760 N N . GLY A 1 101 ? 54.845 6.058 -61.771 1.00 90.00 101 GLY A N 1
ATOM 761 C CA . GLY A 1 101 ? 54.112 7.031 -60.947 1.00 90.00 101 GLY A CA 1
ATOM 762 C C . GLY A 1 101 ? 52.652 6.633 -60.693 1.00 90.00 101 GLY A C 1
ATOM 763 O O . GLY A 1 101 ? 52.165 6.765 -59.574 1.00 90.00 101 GLY A O 1
ATOM 764 N N . PHE A 1 102 ? 51.977 6.068 -61.700 1.00 91.38 102 PHE A N 1
ATOM 765 C CA . PHE A 1 102 ? 50.608 5.556 -61.564 1.00 91.38 102 PHE A CA 1
ATOM 766 C C . PHE A 1 102 ? 50.531 4.334 -60.644 1.00 91.38 102 PHE A C 1
ATOM 768 O O . PHE A 1 102 ? 49.570 4.209 -59.893 1.00 91.38 102 PHE A O 1
ATOM 775 N N . ALA A 1 103 ? 51.553 3.473 -60.646 1.00 92.31 103 ALA A N 1
ATOM 776 C CA . ALA A 1 103 ? 51.622 2.314 -59.758 1.00 92.31 103 ALA A CA 1
ATOM 777 C C . ALA A 1 103 ? 51.648 2.719 -58.274 1.00 92.31 103 ALA A C 1
ATOM 779 O O . ALA A 1 103 ? 50.984 2.086 -57.458 1.00 92.31 103 ALA A O 1
ATOM 780 N N . VAL A 1 104 ? 52.366 3.799 -57.929 1.00 93.25 104 VAL A N 1
ATOM 781 C CA . VAL A 1 104 ? 52.410 4.327 -56.552 1.00 93.25 104 VAL A CA 1
ATOM 782 C C . VAL A 1 104 ? 51.040 4.854 -56.127 1.00 93.25 104 VAL A C 1
ATOM 784 O O . VAL A 1 104 ? 50.572 4.531 -55.041 1.00 93.25 104 VAL A O 1
ATOM 787 N N . VAL A 1 105 ? 50.370 5.618 -56.996 1.00 95.12 105 VAL A N 1
ATOM 788 C CA . VAL A 1 105 ? 49.019 6.131 -56.716 1.00 95.12 105 VAL A CA 1
ATOM 789 C C . VAL A 1 105 ? 48.019 4.983 -56.569 1.00 95.12 105 VAL A C 1
ATOM 791 O O . VAL A 1 105 ? 47.207 5.000 -55.650 1.00 95.12 105 VAL A O 1
ATOM 794 N N . ALA A 1 106 ? 48.089 3.969 -57.432 1.00 95.06 106 ALA A N 1
ATOM 795 C CA . ALA A 1 106 ? 47.204 2.812 -57.367 1.00 95.06 106 ALA A CA 1
ATOM 796 C C . ALA A 1 106 ? 47.374 2.012 -56.062 1.00 95.06 106 ALA A C 1
ATOM 798 O O . ALA A 1 106 ? 46.373 1.633 -55.459 1.00 95.06 106 ALA A O 1
ATOM 799 N N . ASP A 1 107 ? 48.606 1.796 -55.581 1.00 94.38 107 ASP A N 1
ATOM 800 C CA . ASP A 1 107 ? 48.823 1.117 -54.293 1.00 94.38 107 ASP A CA 1
ATOM 801 C C . ASP A 1 107 ? 48.354 1.965 -53.096 1.00 94.38 107 ASP A C 1
ATOM 803 O O . ASP A 1 107 ? 47.812 1.419 -52.138 1.00 94.38 107 ASP A O 1
ATOM 807 N N . GLU A 1 108 ? 48.475 3.295 -53.163 1.00 96.38 108 GLU A N 1
ATOM 808 C CA . GLU A 1 108 ? 47.965 4.184 -52.111 1.00 96.38 108 GLU A CA 1
ATOM 809 C C . GLU A 1 108 ? 46.429 4.189 -52.052 1.00 96.38 108 GLU A C 1
ATOM 811 O O . 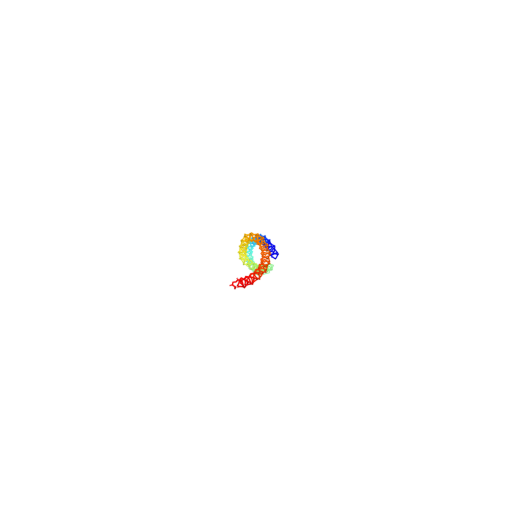GLU A 1 108 ? 45.843 4.044 -50.980 1.00 96.38 108 GLU A O 1
ATOM 816 N N . VAL A 1 109 ? 45.755 4.249 -53.208 1.00 96.56 109 VAL A N 1
ATOM 817 C CA . VAL A 1 109 ? 44.287 4.124 -53.288 1.00 96.56 109 VAL A CA 1
ATOM 818 C C . VAL A 1 109 ? 43.829 2.753 -52.782 1.00 96.56 109 VAL A C 1
ATOM 820 O O . VAL A 1 109 ? 42.823 2.665 -52.078 1.00 96.56 109 VAL A O 1
ATOM 823 N N . ARG A 1 110 ? 44.578 1.684 -53.085 1.00 95.38 110 ARG A N 1
ATOM 824 C CA . ARG A 1 110 ? 44.297 0.333 -52.581 1.00 95.38 110 ARG A CA 1
ATOM 825 C C . ARG A 1 110 ? 44.358 0.277 -51.052 1.00 95.38 110 ARG A C 1
ATOM 827 O O . ARG A 1 110 ? 43.445 -0.263 -50.434 1.00 95.38 110 ARG A O 1
ATOM 834 N N . LYS A 1 111 ? 45.389 0.870 -50.438 1.00 95.75 111 LYS A N 1
ATOM 835 C CA . LYS A 1 111 ? 45.513 0.951 -48.971 1.00 95.75 111 LYS A CA 1
ATOM 836 C C . LYS A 1 111 ? 44.366 1.735 -48.340 1.00 95.75 111 LYS A C 1
ATOM 838 O O . LYS A 1 111 ? 43.784 1.253 -47.375 1.00 95.75 111 LYS A O 1
ATOM 843 N N . LEU A 1 112 ? 43.996 2.883 -48.911 1.00 96.38 112 LEU A N 1
ATOM 844 C CA . LEU A 1 112 ? 42.865 3.685 -48.428 1.00 96.38 112 LEU A CA 1
ATOM 845 C C . LEU A 1 112 ? 41.534 2.927 -48.516 1.00 96.38 112 LEU A C 1
ATOM 847 O O . LEU A 1 112 ? 40.697 3.030 -47.618 1.00 96.38 112 LEU A O 1
ATOM 851 N N . ALA A 1 113 ? 41.335 2.144 -49.578 1.00 96.12 113 ALA A N 1
ATOM 852 C CA . ALA A 1 113 ? 40.155 1.301 -49.733 1.00 96.12 113 ALA A CA 1
ATOM 853 C C . ALA A 1 113 ? 40.113 0.173 -48.685 1.00 96.12 113 ALA A C 1
ATOM 855 O O . ALA A 1 113 ? 39.067 -0.087 -48.093 1.00 96.12 113 ALA A O 1
ATOM 856 N N . GLU A 1 114 ? 41.250 -0.464 -48.402 1.00 95.06 114 GLU A N 1
ATOM 857 C CA . GLU A 1 114 ? 41.366 -1.489 -47.359 1.00 95.06 114 GLU A CA 1
ATOM 858 C C . GLU A 1 114 ? 41.156 -0.919 -45.945 1.00 95.06 114 GLU A C 1
ATOM 860 O O . GLU A 1 114 ? 40.446 -1.526 -45.139 1.00 95.06 11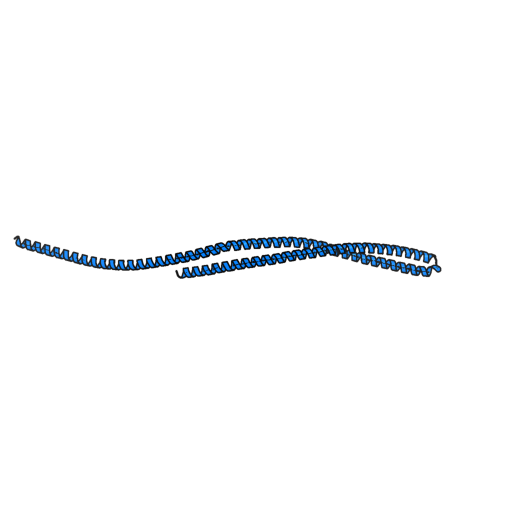4 GLU A O 1
ATOM 865 N N . GLU A 1 115 ? 41.684 0.274 -45.661 1.00 96.44 115 GLU A N 1
ATOM 866 C CA . GLU A 1 115 ? 41.402 1.000 -44.418 1.00 96.44 115 GLU A CA 1
ATOM 867 C C . GLU A 1 115 ? 39.922 1.361 -44.283 1.00 96.44 115 GLU A C 1
ATOM 869 O O . GLU A 1 115 ? 39.335 1.125 -43.228 1.00 96.44 115 GLU A O 1
ATOM 874 N N . SER A 1 116 ? 39.302 1.858 -45.357 1.00 96.12 116 SER A N 1
ATOM 875 C CA . SER A 1 116 ? 37.874 2.201 -45.372 1.00 96.12 116 SER A CA 1
ATOM 876 C C . SER A 1 116 ? 36.997 0.982 -45.081 1.00 96.12 116 SER A C 1
ATOM 878 O O . SER A 1 116 ? 36.045 1.081 -44.309 1.00 96.12 116 SER A O 1
ATOM 880 N N . ARG A 1 117 ? 37.342 -0.184 -45.649 1.00 95.12 117 ARG A N 1
ATOM 881 C CA . ARG A 1 117 ? 36.657 -1.454 -45.366 1.00 95.12 117 ARG A CA 1
ATOM 882 C C . ARG A 1 117 ? 36.786 -1.835 -43.891 1.00 95.12 117 ARG A C 1
ATOM 884 O O . ARG A 1 117 ? 35.782 -2.134 -43.257 1.00 95.12 117 ARG A O 1
ATOM 891 N N . ARG A 1 118 ? 37.997 -1.762 -43.325 1.00 96.19 118 ARG A N 1
ATOM 892 C CA . ARG A 1 118 ? 38.229 -2.063 -41.902 1.00 96.19 118 ARG A CA 1
ATOM 893 C C . ARG A 1 118 ? 37.414 -1.147 -40.985 1.00 96.19 118 ARG A C 1
ATOM 895 O O . ARG A 1 118 ? 36.789 -1.635 -40.051 1.00 96.19 118 ARG A O 1
ATOM 902 N N . SER A 1 119 ? 37.378 0.157 -41.260 1.00 96.25 119 SER A N 1
ATOM 903 C CA . SER A 1 119 ? 36.558 1.093 -40.482 1.00 96.25 119 SER A CA 1
ATOM 904 C C . SER A 1 119 ? 35.058 0.812 -40.621 1.00 96.25 119 SER A C 1
ATOM 906 O O . SER A 1 119 ? 34.325 0.937 -39.644 1.00 96.25 119 SER A O 1
ATOM 908 N N . ALA A 1 120 ? 34.589 0.396 -41.801 1.00 95.38 120 ALA A N 1
ATOM 909 C CA . ALA A 1 120 ? 33.199 -0.018 -41.986 1.00 95.38 120 ALA A CA 1
ATOM 910 C C . ALA A 1 120 ? 32.856 -1.279 -41.167 1.00 95.38 120 ALA A C 1
ATOM 912 O O . ALA A 1 120 ? 31.801 -1.323 -40.534 1.00 95.38 120 ALA A O 1
ATOM 913 N N . ASP A 1 121 ? 33.762 -2.260 -41.098 1.00 94.38 121 ASP A N 1
ATOM 914 C CA . ASP A 1 121 ? 33.597 -3.452 -40.253 1.00 94.38 121 ASP A CA 1
ATOM 915 C C . ASP A 1 121 ? 33.558 -3.105 -38.752 1.00 94.38 121 ASP A C 1
ATOM 917 O O . ASP A 1 121 ? 32.741 -3.646 -38.004 1.00 94.38 121 ASP A O 1
ATOM 921 N N . GLU A 1 122 ? 34.391 -2.165 -38.296 1.00 95.94 122 GLU A N 1
ATOM 922 C CA . GLU A 1 122 ? 34.353 -1.664 -36.914 1.00 95.94 122 GLU A CA 1
ATOM 923 C C . GLU A 1 122 ? 33.008 -0.993 -36.590 1.00 95.94 122 GLU A C 1
ATOM 925 O O . GLU A 1 122 ? 32.399 -1.290 -35.559 1.00 95.94 122 GLU A O 1
ATOM 930 N N . ILE A 1 123 ? 32.495 -0.149 -37.494 1.00 95.88 123 ILE A N 1
ATOM 931 C CA . ILE A 1 123 ? 31.169 0.474 -37.354 1.00 95.88 123 ILE A CA 1
ATOM 932 C C . ILE A 1 123 ? 30.068 -0.592 -37.316 1.00 95.88 123 ILE A C 1
ATOM 934 O O . ILE A 1 123 ? 29.141 -0.491 -36.512 1.00 95.88 123 ILE A O 1
ATOM 938 N N . LYS A 1 124 ? 30.161 -1.634 -38.148 1.00 94.19 124 LYS A N 1
ATOM 939 C CA . LYS A 1 124 ? 29.196 -2.740 -38.161 1.00 94.19 124 LYS A CA 1
ATOM 940 C C . LYS A 1 124 ? 29.134 -3.460 -36.813 1.00 94.19 124 LYS A C 1
ATOM 942 O O . LYS A 1 124 ? 28.040 -3.745 -36.335 1.00 94.19 124 LYS A O 1
ATOM 947 N N . ASN A 1 125 ? 30.277 -3.709 -36.175 1.00 94.69 125 ASN A N 1
ATOM 948 C CA . ASN A 1 125 ? 30.308 -4.328 -34.848 1.00 94.69 125 ASN A CA 1
ATOM 949 C C . ASN A 1 125 ? 29.672 -3.427 -33.776 1.00 94.69 125 ASN A C 1
ATOM 951 O O . ASN A 1 125 ? 28.917 -3.918 -32.939 1.00 94.69 125 ASN A O 1
ATOM 955 N N . LEU A 1 126 ? 29.905 -2.110 -33.834 1.00 95.44 126 LEU A N 1
ATOM 956 C CA . LEU A 1 126 ? 29.241 -1.151 -32.940 1.00 95.44 126 LEU A CA 1
ATOM 957 C C . LEU A 1 126 ? 27.719 -1.150 -33.130 1.00 95.44 126 LEU A C 1
ATOM 959 O O . LEU A 1 126 ? 26.977 -1.120 -32.156 1.00 95.44 126 LEU A O 1
ATOM 963 N N . ILE A 1 127 ? 27.247 -1.227 -34.375 1.00 95.69 127 ILE A N 1
ATOM 964 C CA . ILE A 1 127 ? 25.817 -1.317 -34.703 1.00 95.69 127 ILE A CA 1
ATOM 965 C C . ILE A 1 127 ? 25.178 -2.577 -34.114 1.00 95.69 127 ILE A C 1
ATOM 967 O O . ILE A 1 127 ? 24.061 -2.504 -33.607 1.00 95.69 127 ILE A O 1
ATOM 971 N N . ILE A 1 128 ? 25.866 -3.722 -34.178 1.00 93.44 128 ILE A N 1
ATOM 972 C CA . ILE A 1 128 ? 25.380 -4.977 -33.586 1.00 93.44 128 ILE A CA 1
ATOM 973 C C . ILE A 1 128 ? 25.227 -4.815 -32.073 1.00 93.44 128 ILE A C 1
ATOM 975 O O . ILE A 1 128 ? 24.142 -5.059 -31.558 1.00 93.44 128 ILE A O 1
ATOM 979 N N . SER A 1 129 ? 26.259 -4.305 -31.394 1.00 95.44 129 SER A N 1
ATOM 980 C CA . SER A 1 129 ? 26.213 -4.060 -29.946 1.00 95.44 129 SER A CA 1
ATOM 981 C C . SER A 1 129 ? 25.083 -3.102 -29.554 1.00 95.44 129 SER A C 1
ATOM 983 O O . SER A 1 129 ? 24.347 -3.380 -28.617 1.00 95.44 129 SER A O 1
ATOM 985 N N . ILE A 1 130 ? 24.886 -2.004 -30.295 1.00 95.12 130 ILE A N 1
ATOM 986 C CA . ILE A 1 130 ? 23.795 -1.057 -30.013 1.00 95.12 130 ILE A CA 1
ATOM 987 C C . ILE A 1 130 ? 22.423 -1.720 -30.208 1.00 95.12 130 ILE A C 1
ATOM 989 O O . ILE A 1 130 ? 21.492 -1.421 -29.461 1.00 95.12 130 ILE A O 1
ATOM 993 N N . ASN A 1 131 ? 22.265 -2.596 -31.205 1.00 91.19 131 ASN A N 1
ATOM 994 C CA . ASN A 1 131 ? 21.012 -3.326 -31.407 1.00 91.19 131 ASN A CA 1
ATOM 995 C C . ASN A 1 131 ? 20.718 -4.296 -30.257 1.00 91.19 131 ASN A C 1
ATOM 997 O O . ASN A 1 131 ? 19.573 -4.344 -29.819 1.00 91.19 131 ASN A O 1
ATOM 1001 N N . GLU A 1 132 ? 21.726 -5.018 -29.763 1.00 93.88 132 GLU A N 1
ATOM 1002 C CA . GLU A 1 132 ? 21.590 -5.908 -28.601 1.00 93.88 132 GLU A CA 1
ATOM 1003 C C . GLU A 1 132 ? 21.140 -5.122 -27.359 1.00 93.88 132 GLU A C 1
ATOM 1005 O O . GLU A 1 132 ? 20.119 -5.462 -26.759 1.00 93.88 132 GLU A O 1
ATOM 1010 N N . ASP A 1 133 ? 21.806 -4.001 -27.053 1.00 93.50 133 ASP A N 1
ATOM 1011 C CA . ASP A 1 133 ? 21.422 -3.112 -25.945 1.00 93.50 133 ASP A CA 1
ATOM 1012 C C . ASP A 1 133 ? 19.985 -2.577 -26.120 1.00 93.50 133 ASP A C 1
ATOM 1014 O O . ASP A 1 133 ? 19.203 -2.483 -25.174 1.00 93.50 133 ASP A O 1
ATOM 1018 N N . THR A 1 134 ? 19.605 -2.230 -27.354 1.00 92.44 134 THR A N 1
ATOM 1019 C CA . THR A 1 134 ? 18.260 -1.726 -27.680 1.00 92.44 134 THR A CA 1
ATOM 1020 C C . THR A 1 134 ? 17.195 -2.805 -27.456 1.00 92.44 134 THR A C 1
ATOM 1022 O O . THR A 1 134 ? 16.116 -2.504 -26.943 1.00 92.44 134 THR A O 1
ATOM 1025 N N . GLU A 1 135 ? 17.479 -4.058 -27.816 1.00 91.06 135 GLU A N 1
ATOM 1026 C CA . GLU A 1 135 ? 16.574 -5.190 -27.606 1.00 91.06 135 GLU A CA 1
ATOM 1027 C C . GLU A 1 135 ? 16.394 -5.505 -26.113 1.00 91.06 135 GLU A C 1
ATOM 1029 O O . GLU A 1 135 ? 15.261 -5.696 -25.661 1.00 91.06 135 GLU A O 1
ATOM 1034 N N . GLU A 1 136 ? 17.470 -5.455 -25.324 1.00 93.50 136 GLU A N 1
ATOM 1035 C CA . GLU A 1 136 ? 17.408 -5.614 -23.867 1.00 93.50 136 GLU A CA 1
ATOM 1036 C C . GLU A 1 136 ? 16.521 -4.540 -23.212 1.00 93.50 136 GLU A C 1
ATOM 1038 O O . GLU A 1 136 ? 15.669 -4.846 -22.368 1.00 93.50 136 GLU A O 1
ATOM 1043 N N . VAL A 1 137 ? 16.631 -3.281 -23.651 1.00 93.12 137 VAL A N 1
ATOM 1044 C CA . VAL A 1 137 ? 15.766 -2.194 -23.160 1.00 93.12 137 VAL A CA 1
ATOM 1045 C C . VAL A 1 137 ? 14.291 -2.438 -23.512 1.00 93.12 137 VAL A C 1
ATOM 1047 O O . VAL A 1 137 ? 13.407 -2.153 -22.704 1.00 93.12 137 VAL A O 1
ATOM 1050 N N . ILE A 1 138 ? 13.985 -3.003 -24.685 1.00 89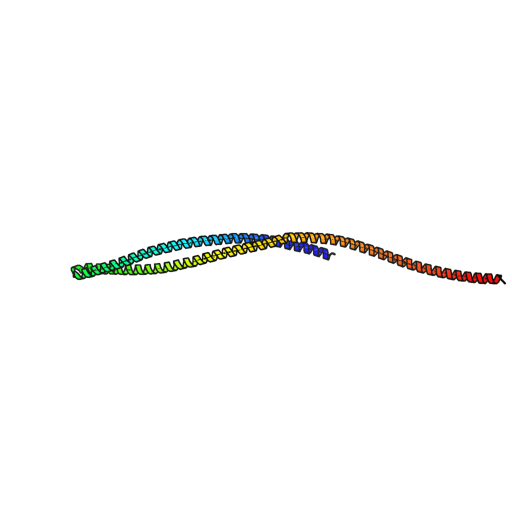.56 138 ILE A N 1
ATOM 1051 C CA . ILE A 1 138 ? 12.601 -3.350 -25.059 1.00 89.56 138 ILE A CA 1
ATOM 1052 C C . ILE A 1 138 ? 12.044 -4.451 -24.149 1.00 89.56 138 ILE A C 1
ATOM 1054 O O . ILE A 1 138 ? 10.880 -4.378 -23.745 1.00 89.56 138 ILE A O 1
ATOM 1058 N N . ILE A 1 139 ? 12.844 -5.475 -23.840 1.00 91.94 139 ILE A N 1
ATOM 1059 C CA . ILE A 1 139 ? 12.435 -6.587 -22.969 1.00 91.94 139 ILE A CA 1
ATOM 1060 C C . ILE A 1 139 ? 12.155 -6.070 -21.557 1.00 91.94 139 ILE A C 1
ATOM 1062 O O . ILE A 1 139 ? 11.046 -6.243 -21.053 1.00 91.94 139 ILE A O 1
ATOM 1066 N N . THR A 1 140 ? 13.113 -5.362 -20.962 1.00 92.38 140 THR A N 1
ATOM 1067 C CA . THR A 1 140 ? 12.978 -4.806 -19.605 1.00 92.38 140 THR A CA 1
ATOM 1068 C C . THR A 1 140 ? 11.818 -3.815 -19.499 1.00 92.38 140 THR A C 1
ATOM 1070 O O . THR A 1 140 ? 11.088 -3.799 -18.510 1.00 92.38 140 THR A O 1
ATOM 1073 N N . SER A 1 141 ? 11.557 -3.031 -20.545 1.00 91.19 141 SER A N 1
ATOM 1074 C CA . SER A 1 141 ? 10.407 -2.125 -20.574 1.00 91.19 141 SER A CA 1
ATOM 1075 C C . SER A 1 141 ? 9.054 -2.855 -20.587 1.00 91.19 141 SER A C 1
ATOM 1077 O O . SER A 1 141 ? 8.083 -2.375 -19.997 1.00 91.19 141 SER A O 1
ATOM 1079 N N . LYS A 1 142 ? 8.967 -4.043 -21.205 1.00 89.38 142 LYS A N 1
ATOM 1080 C CA . LYS A 1 142 ? 7.759 -4.885 -21.123 1.00 89.38 142 LYS A CA 1
ATOM 1081 C C . LYS A 1 142 ? 7.542 -5.428 -19.713 1.00 89.38 142 LYS A C 1
ATOM 1083 O O . LYS A 1 142 ? 6.411 -5.403 -19.238 1.00 89.38 142 LYS A O 1
ATOM 1088 N N . GLU A 1 143 ? 8.605 -5.867 -19.043 1.00 93.25 143 GLU A N 1
ATOM 1089 C CA . GLU A 1 143 ? 8.534 -6.320 -17.646 1.00 93.25 143 GLU A CA 1
ATOM 1090 C C . GLU A 1 143 ? 8.033 -5.198 -16.727 1.00 93.25 143 GLU A C 1
ATOM 1092 O O . GLU A 1 143 ? 7.187 -5.420 -15.860 1.00 93.25 143 GLU A O 1
ATOM 1097 N N . VAL A 1 144 ? 8.472 -3.957 -16.961 1.00 93.44 144 VAL A N 1
ATOM 1098 C CA . VAL A 1 144 ? 7.972 -2.792 -16.218 1.00 93.44 144 VAL A CA 1
ATOM 1099 C C . VAL A 1 144 ? 6.468 -2.574 -16.424 1.00 93.44 144 VAL A C 1
ATOM 1101 O O . VAL A 1 144 ? 5.775 -2.274 -15.452 1.00 93.44 144 VAL A O 1
ATOM 1104 N N . ASP A 1 145 ? 5.926 -2.757 -17.633 1.00 90.38 145 ASP A N 1
ATOM 1105 C CA . ASP A 1 145 ? 4.473 -2.653 -17.866 1.00 90.38 145 ASP A CA 1
ATOM 1106 C C . ASP A 1 145 ? 3.684 -3.726 -17.090 1.00 90.38 145 ASP A C 1
ATOM 1108 O O . ASP A 1 145 ? 2.612 -3.439 -16.545 1.00 90.38 145 ASP A O 1
ATOM 1112 N N . GLU A 1 146 ? 4.221 -4.944 -16.976 1.00 93.81 146 GLU A N 1
ATOM 1113 C CA . GLU A 1 146 ? 3.632 -6.003 -16.145 1.00 93.81 146 GLU A CA 1
ATOM 1114 C C . GLU A 1 146 ? 3.670 -5.647 -14.652 1.00 93.81 146 GLU A C 1
ATOM 1116 O O . GLU A 1 146 ? 2.652 -5.763 -13.962 1.00 93.81 146 GLU A O 1
ATOM 1121 N N . HIS A 1 147 ? 4.801 -5.137 -14.157 1.00 94.88 147 HIS A N 1
ATOM 1122 C CA . HIS A 1 147 ? 4.931 -4.683 -12.771 1.00 94.88 147 HIS A CA 1
ATOM 1123 C C . HIS A 1 147 ? 3.982 -3.529 -12.439 1.00 94.88 147 HIS A C 1
ATOM 1125 O O . HIS A 1 147 ? 3.333 -3.552 -11.393 1.00 94.88 147 HIS A O 1
ATOM 1131 N N . VAL A 1 148 ? 3.838 -2.557 -13.343 1.00 95.25 148 VAL A N 1
ATOM 1132 C CA . VAL A 1 148 ? 2.889 -1.443 -13.201 1.00 95.25 148 VAL A CA 1
ATOM 1133 C C . VAL A 1 148 ? 1.454 -1.958 -13.082 1.00 95.25 148 VAL A C 1
ATOM 1135 O O . VAL A 1 148 ? 0.720 -1.523 -12.194 1.00 95.25 148 VAL A O 1
ATOM 1138 N N . LYS A 1 149 ? 1.041 -2.915 -13.924 1.00 92.94 149 LYS A N 1
ATOM 1139 C CA . LYS A 1 149 ? -0.303 -3.518 -13.848 1.00 92.94 149 LYS A CA 1
ATOM 1140 C C . LYS A 1 149 ? -0.548 -4.213 -12.510 1.00 92.94 149 LYS A C 1
ATOM 1142 O O . LYS A 1 149 ? -1.574 -3.962 -11.880 1.00 92.94 149 LYS A O 1
ATOM 1147 N N . ALA A 1 150 ? 0.401 -5.032 -12.057 1.00 96.00 150 ALA A N 1
ATOM 1148 C CA . ALA A 1 150 ? 0.308 -5.712 -10.765 1.00 96.00 150 ALA A CA 1
ATOM 1149 C C . ALA A 1 150 ? 0.245 -4.717 -9.591 1.00 96.00 150 ALA A C 1
ATOM 1151 O O . ALA A 1 150 ? -0.464 -4.933 -8.602 1.00 96.00 150 ALA A O 1
ATOM 1152 N N . GLN A 1 151 ? 0.955 -3.593 -9.701 1.00 96.38 151 GLN A N 1
ATOM 1153 C CA . GLN A 1 151 ? 0.936 -2.553 -8.683 1.00 96.38 151 GLN A CA 1
ATOM 1154 C C . GLN A 1 151 ? -0.417 -1.832 -8.620 1.00 96.38 151 GLN A C 1
ATOM 1156 O O . GLN A 1 151 ? -0.915 -1.595 -7.521 1.00 96.38 151 GLN A O 1
ATOM 1161 N N . ILE A 1 152 ? -1.048 -1.552 -9.767 1.00 94.81 152 ILE A N 1
ATOM 1162 C CA . ILE A 1 152 ? -2.408 -0.985 -9.822 1.00 94.81 152 ILE A CA 1
ATOM 1163 C C . ILE A 1 152 ? -3.410 -1.913 -9.124 1.00 94.81 152 ILE A C 1
ATOM 1165 O O . ILE A 1 152 ? -4.198 -1.451 -8.301 1.00 94.81 152 ILE A O 1
ATOM 1169 N N . GLU A 1 153 ? -3.352 -3.219 -9.394 1.00 96.00 153 GLU A N 1
ATOM 1170 C CA . GLU A 1 153 ? -4.223 -4.205 -8.739 1.00 96.00 153 GLU A CA 1
ATOM 1171 C C . GLU A 1 153 ? -4.002 -4.247 -7.217 1.00 96.00 153 GLU A C 1
ATOM 1173 O O . GLU A 1 153 ? -4.952 -4.280 -6.432 1.00 96.00 153 GLU A O 1
ATOM 1178 N N . THR A 1 154 ? -2.744 -4.180 -6.779 1.00 96.44 154 THR A N 1
ATOM 1179 C CA . THR A 1 154 ? -2.395 -4.145 -5.351 1.00 96.44 154 THR A CA 1
ATOM 1180 C C . THR A 1 154 ? -2.946 -2.892 -4.665 1.00 96.44 154 THR A C 1
ATOM 1182 O O . THR A 1 154 ? -3.482 -2.973 -3.555 1.00 96.44 154 THR A O 1
ATOM 1185 N N . VAL A 1 155 ? -2.853 -1.731 -5.321 1.00 96.56 155 VAL A N 1
ATOM 1186 C CA . VAL A 1 155 ? -3.422 -0.474 -4.815 1.00 96.56 155 VAL A CA 1
ATOM 1187 C C . VAL A 1 155 ? -4.943 -0.579 -4.707 1.00 96.56 155 VAL A C 1
ATOM 1189 O O . VAL A 1 155 ? -5.481 -0.254 -3.651 1.00 96.56 155 VAL A O 1
ATOM 1192 N N . ASP A 1 156 ? -5.629 -1.100 -5.727 1.00 94.06 156 ASP A N 1
ATOM 1193 C CA . ASP A 1 156 ? -7.089 -1.282 -5.714 1.00 94.06 156 ASP A CA 1
ATOM 1194 C C . ASP A 1 156 ? -7.549 -2.179 -4.549 1.00 94.06 156 ASP A C 1
ATOM 1196 O O . ASP A 1 156 ? -8.449 -1.825 -3.784 1.00 94.06 156 ASP A O 1
ATOM 1200 N N . ASN A 1 157 ? -6.863 -3.303 -4.330 1.00 96.38 157 ASN A N 1
ATOM 1201 C CA . ASN A 1 157 ? -7.140 -4.194 -3.200 1.00 96.38 157 ASN A CA 1
ATOM 1202 C C . ASN A 1 157 ? -6.895 -3.520 -1.837 1.00 96.38 157 ASN A C 1
ATOM 1204 O O . ASN A 1 157 ? -7.627 -3.764 -0.871 1.00 96.38 157 ASN A O 1
ATOM 1208 N N . THR A 1 158 ? -5.897 -2.639 -1.751 1.00 96.69 158 THR A N 1
ATOM 1209 C CA . THR A 1 158 ? -5.628 -1.862 -0.532 1.00 96.69 158 THR A CA 1
ATOM 1210 C C . THR A 1 158 ? -6.727 -0.824 -0.283 1.00 96.69 158 THR A C 1
ATOM 1212 O O . THR A 1 158 ? -7.170 -0.664 0.854 1.00 96.69 158 THR A O 1
ATOM 1215 N N . VAL A 1 159 ? -7.228 -0.164 -1.335 1.00 94.69 159 VAL A N 1
ATOM 1216 C CA . VAL A 1 159 ? -8.360 0.775 -1.239 1.00 94.69 159 VAL A CA 1
ATOM 1217 C C . VAL A 1 159 ? -9.612 0.065 -0.723 1.00 94.69 159 VAL A C 1
ATOM 1219 O O . VAL A 1 159 ? -10.228 0.564 0.218 1.00 94.69 159 VAL A O 1
ATOM 1222 N N . LYS A 1 160 ? -9.944 -1.117 -1.261 1.00 95.88 160 LYS A N 1
ATOM 1223 C CA . LYS A 1 160 ? -11.069 -1.938 -0.772 1.00 95.88 160 LYS A CA 1
ATOM 1224 C C . LYS A 1 160 ? -10.908 -2.316 0.699 1.00 95.88 160 LYS A C 1
ATOM 1226 O O . LYS A 1 160 ? -11.832 -2.143 1.483 1.00 95.88 160 LYS A O 1
ATOM 1231 N N . SER A 1 161 ? -9.707 -2.734 1.099 1.00 96.94 161 SER A N 1
ATOM 1232 C CA . SER A 1 161 ? -9.418 -3.061 2.503 1.00 96.94 161 SER A CA 1
ATOM 1233 C C . SER A 1 161 ? -9.647 -1.859 3.429 1.00 96.94 161 SER A C 1
ATOM 1235 O O . SER A 1 161 ? -10.185 -2.006 4.524 1.00 96.94 161 SER A O 1
ATOM 1237 N N . PHE A 1 162 ? -9.282 -0.648 2.997 1.00 96.25 162 PHE A N 1
ATOM 1238 C CA . PHE A 1 162 ? -9.580 0.569 3.752 1.00 96.25 162 PHE A CA 1
ATOM 1239 C C . PHE A 1 162 ? -11.076 0.894 3.814 1.00 96.25 162 PHE A C 1
ATOM 1241 O O . PHE A 1 162 ? -11.535 1.414 4.830 1.00 96.25 162 PHE A O 1
ATOM 1248 N N . GLU A 1 163 ? -11.841 0.591 2.767 1.00 94.94 163 GLU A N 1
ATOM 1249 C CA . GLU A 1 163 ? -13.301 0.733 2.774 1.00 94.94 163 GLU A CA 1
ATOM 1250 C C . GLU A 1 163 ? -13.965 -0.234 3.756 1.00 94.94 163 GLU A C 1
ATOM 1252 O O . GLU A 1 163 ? -14.827 0.191 4.525 1.00 94.94 163 GLU A O 1
ATOM 1257 N N . ASP A 1 164 ? -13.495 -1.479 3.831 1.00 96.56 164 ASP A N 1
ATOM 1258 C CA . ASP A 1 164 ? -13.970 -2.461 4.812 1.00 96.56 164 ASP A CA 1
ATOM 1259 C C . ASP A 1 164 ? -13.669 -2.026 6.257 1.00 96.56 164 ASP A C 1
ATOM 1261 O O . ASP A 1 164 ? -14.515 -2.148 7.153 1.00 96.56 164 ASP A O 1
ATOM 1265 N N . VAL A 1 165 ? -12.476 -1.464 6.497 1.00 96.31 165 VAL A N 1
ATOM 1266 C CA . VAL A 1 165 ? -12.115 -0.890 7.804 1.00 96.31 165 VAL A CA 1
ATOM 1267 C C . VAL A 1 165 ? -13.025 0.289 8.140 1.00 96.31 165 VAL A C 1
ATOM 1269 O O . VAL A 1 165 ? -13.520 0.368 9.264 1.00 96.31 165 VAL A O 1
ATOM 1272 N N . LEU A 1 166 ? -13.283 1.187 7.186 1.00 94.75 166 LEU A N 1
ATOM 1273 C CA . LEU A 1 166 ? -14.180 2.324 7.391 1.00 94.75 166 LEU A CA 1
ATOM 1274 C C . LEU A 1 166 ? -15.599 1.853 7.736 1.00 94.75 166 LEU A C 1
ATOM 1276 O O . LEU A 1 166 ? -16.179 2.340 8.704 1.00 94.75 166 LEU A O 1
ATOM 1280 N N . GLY A 1 167 ? -16.123 0.869 7.001 1.00 95.00 167 GLY A N 1
ATOM 1281 C CA . GLY A 1 167 ? -17.424 0.265 7.283 1.00 95.00 167 GLY A CA 1
ATOM 1282 C C . GLY A 1 167 ? -17.481 -0.336 8.688 1.00 95.00 167 GLY A C 1
ATOM 1283 O O . GLY A 1 167 ? -18.416 -0.071 9.440 1.00 95.00 167 GLY A O 1
ATOM 1284 N N . SER A 1 168 ? -16.438 -1.062 9.096 1.00 94.31 168 SER A N 1
ATOM 1285 C CA . SER A 1 168 ? -16.334 -1.623 10.450 1.00 94.31 168 SER A CA 1
ATOM 1286 C C . SER A 1 168 ? -16.344 -0.530 11.527 1.00 94.31 168 SER A C 1
ATOM 1288 O O . SER A 1 168 ? -17.088 -0.621 12.502 1.00 94.31 168 SER A O 1
ATOM 1290 N N . VAL A 1 169 ? -15.580 0.545 11.330 1.00 94.38 169 VAL A N 1
ATOM 1291 C CA . VAL A 1 169 ? -15.535 1.719 12.220 1.00 94.38 169 VAL A CA 1
ATOM 1292 C C . VAL A 1 169 ? -16.906 2.401 12.315 1.00 94.38 169 VAL A C 1
ATOM 1294 O O . VAL A 1 169 ? -17.342 2.770 13.405 1.00 94.38 169 VAL A O 1
ATOM 1297 N N . GLU A 1 170 ? -17.629 2.526 11.202 1.00 92.50 170 GLU A N 1
ATOM 1298 C CA . GLU A 1 170 ? -18.968 3.125 11.179 1.00 92.50 170 GLU A CA 1
ATOM 1299 C C . GLU A 1 170 ? -20.012 2.277 11.914 1.00 92.50 170 GLU A C 1
ATOM 1301 O O . GLU A 1 170 ? -20.906 2.839 12.547 1.00 92.50 170 GLU A O 1
ATOM 1306 N N . THR A 1 171 ? -19.868 0.947 11.929 1.00 94.81 171 THR A N 1
ATOM 1307 C CA . THR A 1 171 ? -20.743 0.079 12.738 1.00 94.81 171 THR A CA 1
ATOM 1308 C C . THR A 1 171 ? -20.503 0.195 14.245 1.00 94.81 171 THR A C 1
ATOM 1310 O O . THR A 1 171 ? -21.403 -0.112 15.021 1.00 94.81 171 THR A O 1
ATOM 1313 N N . ILE A 1 172 ? -19.336 0.675 14.690 1.00 94.94 172 ILE A N 1
ATOM 1314 C CA . ILE A 1 172 ? -19.016 0.831 16.120 1.00 94.94 172 ILE A CA 1
ATOM 1315 C C . ILE A 1 172 ? -19.723 2.051 16.729 1.00 94.94 172 ILE A C 1
ATOM 1317 O O . ILE A 1 172 ? -20.143 2.007 17.886 1.00 94.94 172 ILE A O 1
ATOM 1321 N N . ALA A 1 173 ? -19.900 3.129 15.962 1.00 88.50 173 ALA A N 1
ATOM 1322 C CA . ALA A 1 173 ? -20.541 4.360 16.426 1.00 88.50 173 ALA A CA 1
ATOM 1323 C C . ALA A 1 173 ? -21.935 4.164 17.076 1.00 88.50 173 ALA A C 1
ATOM 1325 O O . ALA A 1 173 ? -22.133 4.682 18.180 1.00 88.50 173 ALA A O 1
ATOM 1326 N N . PRO A 1 174 ? -22.892 3.416 16.484 1.00 93.88 174 PRO A N 1
ATOM 1327 C CA . PRO A 1 174 ? -24.183 3.168 17.129 1.00 93.88 174 PRO A CA 1
ATOM 1328 C C . PRO A 1 174 ? -24.055 2.335 18.411 1.00 93.88 174 PRO A C 1
ATOM 1330 O O . PRO A 1 174 ? -24.764 2.611 19.377 1.00 93.88 174 PRO A O 1
ATOM 1333 N N . TYR A 1 175 ? -23.125 1.374 18.470 1.00 94.62 175 TYR A N 1
ATOM 1334 C CA . TYR A 1 175 ? -22.883 0.603 19.694 1.00 94.62 175 TYR A CA 1
ATOM 1335 C C . TYR A 1 175 ? -22.343 1.482 20.823 1.00 94.62 175 TYR A C 1
ATOM 1337 O O . TYR A 1 175 ? -22.772 1.341 21.963 1.00 94.62 175 TYR A O 1
ATOM 1345 N N . ILE A 1 176 ? -21.452 2.433 20.527 1.00 94.06 176 ILE A N 1
ATOM 1346 C CA . ILE A 1 176 ? -20.981 3.418 21.515 1.00 94.06 176 ILE A CA 1
ATOM 1347 C C . ILE A 1 176 ? -22.164 4.196 22.111 1.00 94.06 176 ILE A C 1
ATOM 1349 O O . ILE A 1 176 ? -22.240 4.367 23.328 1.00 94.06 176 ILE A O 1
ATOM 1353 N N . GLU A 1 177 ? -23.099 4.651 21.272 1.00 92.06 177 GLU A N 1
ATOM 1354 C CA . GLU A 1 177 ? -24.290 5.381 21.725 1.00 92.06 177 GLU A CA 1
ATOM 1355 C C . GLU A 1 177 ? -25.225 4.504 22.574 1.00 92.06 177 GLU A C 1
ATOM 1357 O O . GLU A 1 177 ? -25.750 4.955 23.594 1.00 92.06 177 GLU A O 1
ATOM 1362 N N . GLU A 1 178 ? -25.414 3.244 22.184 1.00 95.19 178 GLU A N 1
ATOM 1363 C CA . GLU A 1 178 ? -26.214 2.278 22.939 1.00 95.19 178 GLU A CA 1
ATOM 1364 C C . GLU A 1 178 ? -25.619 2.009 24.326 1.00 95.19 178 GLU A C 1
ATOM 1366 O O . GLU A 1 178 ? -26.347 2.004 25.323 1.00 95.19 178 GLU A O 1
ATOM 1371 N N . VAL A 1 179 ? -24.294 1.868 24.423 1.00 95.12 179 VAL A N 1
ATOM 1372 C CA . VAL A 1 179 ? -23.632 1.669 25.715 1.00 95.12 179 VAL A CA 1
ATOM 1373 C C . VAL A 1 179 ? -23.777 2.913 26.596 1.00 95.12 179 VAL A C 1
ATOM 1375 O O . VAL A 1 179 ? -24.094 2.755 27.773 1.00 95.12 179 VAL A O 1
ATOM 1378 N N . TYR A 1 180 ? -23.642 4.135 26.061 1.00 92.62 180 TYR A N 1
ATOM 1379 C CA . TYR A 1 180 ? -23.912 5.355 26.841 1.00 92.62 180 TYR A CA 1
ATOM 1380 C C . TYR A 1 180 ? -25.323 5.348 27.447 1.00 92.62 180 TYR A C 1
ATOM 1382 O O . TYR A 1 180 ? -25.472 5.524 28.656 1.00 92.62 180 TYR A O 1
ATOM 1390 N N . LYS A 1 181 ? -26.348 5.035 26.641 1.00 94.31 181 LYS A N 1
ATOM 1391 C CA . LYS A 1 181 ? -27.738 4.924 27.121 1.00 94.31 181 LYS A CA 1
ATOM 1392 C C . LYS A 1 181 ? -27.895 3.850 28.199 1.00 94.31 181 LYS A C 1
ATOM 1394 O O . LYS A 1 181 ? -28.590 4.062 29.189 1.00 94.31 181 LYS A O 1
ATOM 1399 N N . SER A 1 182 ? -27.248 2.697 28.028 1.00 94.06 182 SER A N 1
ATOM 1400 C CA . SER A 1 182 ? -27.298 1.612 29.012 1.00 94.06 182 SER A CA 1
ATOM 1401 C C . SER A 1 182 ? -26.636 1.994 30.339 1.00 94.06 182 SER A C 1
ATOM 1403 O O . SER A 1 182 ? -27.101 1.570 31.400 1.00 94.06 182 SER A O 1
ATOM 1405 N N . VAL A 1 183 ? -25.552 2.770 30.298 1.00 92.19 183 VAL A N 1
ATOM 1406 C CA . VAL A 1 183 ? -24.868 3.258 31.502 1.00 92.19 183 VAL A CA 1
ATOM 1407 C C . VAL A 1 183 ? -25.752 4.260 32.240 1.00 92.19 183 VAL A C 1
ATOM 1409 O O . VAL A 1 183 ? -25.931 4.111 33.448 1.00 92.19 183 VAL A O 1
ATOM 1412 N N . ASP A 1 184 ? -26.384 5.199 31.532 1.00 91.56 184 ASP A N 1
ATOM 1413 C CA . ASP A 1 184 ? -27.324 6.159 32.130 1.00 91.56 184 ASP A CA 1
ATOM 1414 C C . ASP A 1 184 ? -28.496 5.471 32.831 1.00 91.56 184 ASP A C 1
ATOM 1416 O O . ASP A 1 184 ? -28.780 5.746 33.999 1.00 91.56 184 ASP A O 1
ATOM 1420 N N . LEU A 1 185 ? -29.118 4.496 32.164 1.00 92.94 185 LEU A N 1
ATOM 1421 C CA . LEU A 1 185 ? -30.181 3.687 32.766 1.00 92.94 185 LEU A CA 1
ATOM 1422 C C . LEU A 1 185 ? -29.696 2.940 34.017 1.00 92.94 185 LEU A C 1
ATOM 1424 O O . LEU A 1 185 ? -30.424 2.815 35.001 1.00 92.94 185 LEU A O 1
ATOM 1428 N N . THR A 1 186 ? -28.452 2.456 34.013 1.00 91.31 186 THR A N 1
ATOM 1429 C CA . THR A 1 186 ? -27.873 1.766 35.174 1.00 91.31 186 THR A CA 1
ATOM 1430 C C . THR A 1 186 ? -27.679 2.720 36.356 1.00 91.31 186 THR A C 1
ATOM 1432 O O . THR A 1 186 ? -27.902 2.323 37.504 1.00 91.31 186 THR A O 1
ATOM 1435 N N . VAL A 1 187 ? -27.308 3.979 36.100 1.00 89.38 187 VAL A N 1
ATOM 1436 C CA . VAL A 1 187 ? -27.198 5.022 37.133 1.00 89.38 187 VAL A CA 1
ATOM 1437 C C . VAL A 1 187 ? -28.568 5.332 37.747 1.00 89.38 187 VAL A C 1
ATOM 1439 O O . VAL A 1 187 ? -28.685 5.356 38.973 1.00 89.38 187 VAL A O 1
ATOM 1442 N N . GLU A 1 188 ? -29.615 5.465 36.932 1.00 90.94 188 GLU A N 1
ATOM 1443 C CA . GLU A 1 188 ? -30.985 5.706 37.410 1.00 90.94 188 GLU A CA 1
ATOM 1444 C C . GLU A 1 188 ? -31.515 4.540 38.271 1.00 90.94 188 GLU A C 1
ATOM 1446 O O . GLU A 1 188 ? -32.056 4.729 39.369 1.00 90.94 188 GLU A O 1
ATOM 1451 N N . VAL A 1 189 ? -31.302 3.301 37.814 1.00 91.12 189 VAL A N 1
ATOM 1452 C CA . VAL A 1 189 ? -31.684 2.096 38.567 1.00 91.12 189 VAL A CA 1
ATOM 1453 C C . VAL A 1 189 ? -30.906 2.003 39.881 1.00 91.12 189 VAL A C 1
ATOM 1455 O O . VAL A 1 189 ? -31.492 1.670 40.915 1.00 91.12 189 VAL A O 1
ATOM 1458 N N . LYS A 1 190 ? -29.608 2.337 39.882 1.00 88.38 190 LYS A N 1
ATOM 1459 C CA . LYS A 1 190 ? -28.788 2.401 41.102 1.00 88.38 190 LYS A CA 1
ATOM 1460 C C . LYS A 1 190 ? -29.402 3.352 42.129 1.00 88.38 190 LYS A C 1
ATOM 1462 O O . LYS A 1 190 ? -29.505 2.972 43.296 1.00 88.38 190 LYS A O 1
ATOM 1467 N N . ASP A 1 191 ? -29.778 4.564 41.729 1.00 88.88 191 ASP A N 1
ATOM 1468 C CA . ASP A 1 191 ? -30.350 5.560 42.646 1.00 88.88 191 ASP A CA 1
ATOM 1469 C C . ASP A 1 191 ? -31.683 5.085 43.233 1.00 88.88 191 ASP A C 1
ATOM 1471 O O . ASP A 1 191 ? -31.910 5.181 44.440 1.00 88.88 191 ASP A O 1
ATOM 1475 N N . THR A 1 192 ? -32.517 4.449 42.409 1.00 93.00 192 THR A N 1
ATOM 1476 C CA . THR A 1 192 ? -33.774 3.837 42.865 1.00 93.00 192 THR A CA 1
ATOM 1477 C C . THR A 1 192 ? -33.537 2.731 43.899 1.00 93.00 192 THR A C 1
ATOM 1479 O O . THR A 1 192 ? -34.239 2.651 44.911 1.00 93.00 192 THR A O 1
ATOM 1482 N N . VAL A 1 193 ? -32.550 1.859 43.670 1.00 91.94 193 VAL A N 1
ATOM 1483 C CA . VAL A 1 193 ? -32.192 0.783 44.610 1.00 91.94 193 VAL A CA 1
ATOM 1484 C C . VAL A 1 193 ? -31.644 1.349 45.920 1.00 91.94 193 VAL A C 1
ATOM 1486 O O . VAL A 1 193 ? -31.974 0.824 46.987 1.00 91.94 193 VAL A O 1
ATOM 1489 N N . LEU A 1 194 ? -30.852 2.424 45.860 1.00 90.00 194 LEU A N 1
ATOM 1490 C CA . LEU A 1 194 ? -30.330 3.103 47.046 1.00 90.00 194 LEU A CA 1
ATOM 1491 C C . LEU A 1 194 ? -31.478 3.600 47.936 1.00 90.00 194 LEU A C 1
ATOM 1493 O O . LEU A 1 194 ? -31.558 3.205 49.096 1.00 90.00 194 LEU A O 1
ATOM 1497 N N . ALA A 1 195 ? -32.423 4.346 47.358 1.00 91.56 195 ALA A N 1
ATOM 1498 C CA . ALA A 1 195 ? -33.575 4.877 48.084 1.00 91.56 195 ALA A CA 1
ATOM 1499 C C . ALA A 1 195 ? -34.447 3.765 48.695 1.00 91.56 195 ALA A C 1
ATOM 1501 O O . ALA A 1 195 ? -34.938 3.882 49.818 1.00 91.56 195 ALA A O 1
ATOM 1502 N N . LYS A 1 196 ? -34.640 2.644 47.986 1.00 94.25 196 LYS A N 1
ATOM 1503 C CA . LYS A 1 196 ? -35.375 1.491 48.538 1.00 94.25 196 LYS A CA 1
ATOM 1504 C C . LYS A 1 196 ? -34.634 0.827 49.697 1.00 94.25 196 LYS A C 1
ATOM 1506 O O . LYS A 1 196 ? -35.275 0.401 50.650 1.00 94.25 196 LYS A O 1
ATOM 1511 N N . THR A 1 197 ? -33.309 0.747 49.624 1.00 93.50 197 THR A N 1
ATOM 1512 C CA . THR A 1 197 ? -32.485 0.152 50.684 1.00 93.50 197 THR A CA 1
ATOM 1513 C C . THR A 1 197 ? -32.518 1.003 51.953 1.00 93.50 197 THR A C 1
ATOM 1515 O O . THR A 1 197 ? -32.655 0.455 53.043 1.00 93.50 197 THR A O 1
ATOM 1518 N N . GLU A 1 198 ? -32.471 2.331 51.818 1.00 92.50 198 GLU A N 1
ATOM 1519 C CA . GLU A 1 198 ? -32.622 3.267 52.943 1.00 92.50 198 GLU A CA 1
ATOM 1520 C C . GLU A 1 198 ? -33.991 3.115 53.620 1.00 92.50 198 GLU A C 1
ATOM 1522 O O . GLU A 1 198 ? -34.052 2.944 54.834 1.00 92.50 198 GLU A O 1
ATOM 1527 N N . ASN A 1 199 ? -35.077 3.052 52.839 1.00 94.88 199 ASN A N 1
ATOM 1528 C CA . ASN A 1 199 ? -36.418 2.797 53.377 1.00 94.88 199 ASN A CA 1
ATOM 1529 C C . ASN A 1 199 ? -36.502 1.464 54.139 1.00 94.88 199 ASN A C 1
ATOM 1531 O O . ASN A 1 199 ? -37.098 1.403 55.211 1.00 94.88 199 ASN A O 1
ATOM 1535 N N . VAL A 1 200 ? -35.900 0.393 53.609 1.00 95.38 200 VAL A N 1
ATOM 1536 C CA . VAL A 1 200 ? -35.855 -0.907 54.299 1.00 95.38 200 VAL A CA 1
ATOM 1537 C C . VAL A 1 200 ? -35.079 -0.807 55.612 1.00 95.38 200 VAL A C 1
ATOM 1539 O O . VAL A 1 200 ? -35.517 -1.380 56.605 1.00 95.38 200 VAL A O 1
ATOM 1542 N N . SER A 1 201 ? -33.971 -0.060 55.645 1.00 95.06 201 SER A N 1
ATOM 1543 C CA . SER A 1 201 ? -33.212 0.178 56.878 1.00 95.06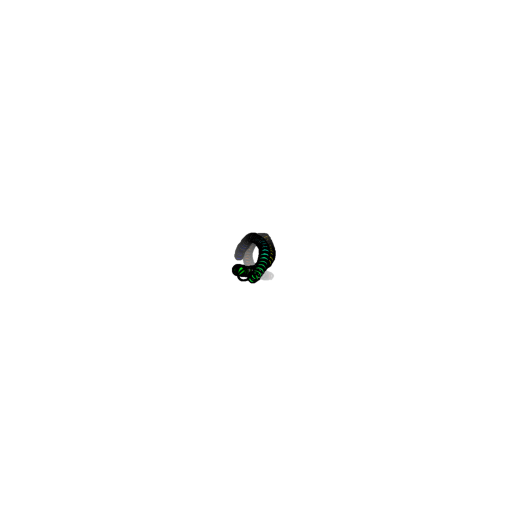 201 SER A CA 1
ATOM 1544 C C . SER A 1 201 ? -34.072 0.862 57.941 1.00 95.06 201 SER A C 1
ATOM 1546 O O . SER A 1 201 ? -34.113 0.394 59.075 1.00 95.06 201 SER A O 1
ATOM 1548 N N . SER A 1 202 ? -34.820 1.907 57.570 1.00 95.88 202 SER A N 1
ATOM 1549 C CA . SER A 1 202 ? -35.729 2.600 58.493 1.00 95.88 202 SER A CA 1
ATOM 1550 C C . SER A 1 202 ? -36.850 1.692 59.010 1.00 95.88 202 SER A C 1
ATOM 1552 O O . SER A 1 202 ? -37.149 1.707 60.200 1.00 95.88 202 SER A O 1
ATOM 1554 N N . ILE A 1 203 ? -37.429 0.847 58.148 1.00 96.44 203 ILE A N 1
ATOM 1555 C CA . ILE A 1 203 ? -38.445 -0.139 58.558 1.00 96.44 203 ILE A CA 1
ATOM 1556 C C . ILE A 1 203 ? -37.857 -1.160 59.543 1.00 96.44 203 ILE A C 1
ATOM 1558 O O . ILE A 1 203 ? -38.526 -1.560 60.494 1.00 96.44 203 ILE A O 1
ATOM 1562 N N . ILE A 1 204 ? -36.612 -1.598 59.334 1.00 95.75 204 ILE A N 1
ATOM 1563 C CA . ILE A 1 204 ? -35.934 -2.529 60.246 1.00 95.75 204 ILE A CA 1
ATOM 1564 C C . ILE A 1 204 ? -35.702 -1.879 61.615 1.00 95.75 204 ILE A C 1
ATOM 1566 O O . ILE A 1 204 ? -35.934 -2.535 62.630 1.00 95.75 204 ILE A O 1
ATOM 1570 N N . GLU A 1 205 ? -35.290 -0.610 61.661 1.00 96.12 205 GLU A N 1
ATOM 1571 C CA . GLU A 1 205 ? -35.121 0.136 62.916 1.00 96.12 205 GLU A CA 1
ATOM 1572 C C . GLU A 1 205 ? -36.445 0.251 63.688 1.00 96.12 205 GLU A C 1
ATOM 1574 O O . GLU A 1 205 ? -36.498 -0.082 64.874 1.00 96.12 205 GLU A O 1
ATOM 1579 N N . GLU A 1 206 ? -37.534 0.626 63.010 1.00 96.69 206 GLU A N 1
ATOM 1580 C CA . GLU A 1 206 ? -38.878 0.700 63.603 1.00 96.69 206 GLU A CA 1
ATOM 1581 C C . GLU A 1 206 ? -39.372 -0.673 64.085 1.00 96.69 206 GLU A C 1
ATOM 1583 O O . GLU A 1 206 ? -39.911 -0.806 65.189 1.00 96.69 206 GLU A O 1
ATOM 1588 N N . SER A 1 207 ? -39.145 -1.723 63.293 1.00 95.19 207 SER A N 1
ATOM 1589 C CA . SER A 1 207 ? -39.502 -3.093 63.664 1.00 95.19 207 SER A CA 1
ATOM 1590 C C . SER A 1 207 ? -38.694 -3.592 64.864 1.00 95.19 207 SER A C 1
ATOM 1592 O O . SER A 1 207 ? -39.231 -4.342 65.682 1.00 95.19 207 SER A O 1
ATOM 1594 N N . SER A 1 208 ? -37.423 -3.195 64.988 1.00 96.75 208 SER A N 1
ATOM 1595 C CA . SER A 1 208 ? -36.585 -3.523 66.144 1.00 96.75 208 SER A CA 1
ATOM 1596 C C . SER A 1 208 ? -37.117 -2.846 67.406 1.00 96.75 208 SER A C 1
ATOM 1598 O O . SER A 1 208 ? -37.336 -3.527 68.405 1.00 96.75 208 SER A O 1
ATOM 1600 N N . ALA A 1 209 ? -37.425 -1.547 67.336 1.00 96.31 209 ALA A N 1
ATOM 1601 C CA . ALA A 1 209 ? -38.014 -0.800 68.449 1.00 96.31 209 ALA A CA 1
ATOM 1602 C C . ALA A 1 209 ? -39.371 -1.387 68.881 1.00 96.31 209 ALA A C 1
ATOM 1604 O O . ALA A 1 209 ? -39.606 -1.620 70.065 1.00 96.31 209 ALA A O 1
ATOM 1605 N N . SER A 1 210 ? -40.231 -1.724 67.915 1.00 97.06 210 SER A N 1
ATOM 1606 C CA . SER A 1 210 ? -41.522 -2.378 68.180 1.00 97.06 210 SER A CA 1
ATOM 1607 C C . SER A 1 210 ? -41.347 -3.737 68.867 1.00 97.06 210 SER A C 1
ATOM 1609 O O . SER A 1 210 ? -42.116 -4.104 69.751 1.00 97.06 210 SER A O 1
ATOM 1611 N N . THR A 1 211 ? -40.322 -4.502 68.478 1.00 95.81 211 THR A N 1
ATOM 1612 C CA . THR A 1 211 ? -40.019 -5.806 69.088 1.00 95.81 211 THR A CA 1
ATOM 1613 C C . THR A 1 211 ? -39.538 -5.652 70.533 1.00 95.81 211 THR A C 1
ATOM 1615 O O . THR A 1 211 ? -39.923 -6.447 71.391 1.00 95.81 211 THR A O 1
ATOM 1618 N N . GLU A 1 212 ? -38.733 -4.626 70.821 1.00 95.88 212 GLU A N 1
ATOM 1619 C CA . GLU A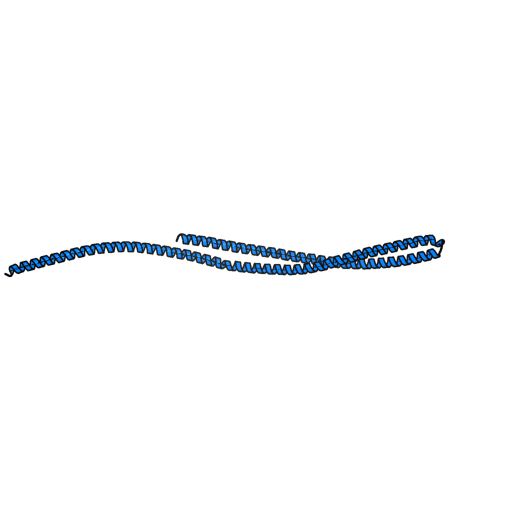 1 212 ? -38.306 -4.294 72.186 1.00 95.88 212 GLU A CA 1
ATOM 1620 C C . GLU A 1 212 ? -39.499 -3.915 73.073 1.00 95.88 212 GLU A C 1
ATOM 1622 O O . GLU A 1 212 ? -39.622 -4.435 74.185 1.00 95.88 212 GLU A O 1
ATOM 1627 N N . GLU A 1 213 ? -40.419 -3.092 72.565 1.00 97.12 213 GLU A N 1
ATOM 1628 C CA . GLU A 1 213 ? -41.641 -2.705 73.278 1.00 97.12 213 GLU A CA 1
ATOM 1629 C C . GLU A 1 213 ? -42.544 -3.916 73.554 1.00 97.12 213 GLU A C 1
ATOM 1631 O O . GLU A 1 213 ? -42.955 -4.139 74.694 1.00 97.12 213 GLU A O 1
ATOM 1636 N N . ILE A 1 214 ? -42.771 -4.772 72.550 1.00 96.81 214 ILE A N 1
ATOM 1637 C CA . ILE A 1 214 ? -43.530 -6.024 72.712 1.00 96.81 214 ILE A CA 1
ATOM 1638 C C . ILE A 1 214 ? -42.883 -6.928 73.767 1.00 96.81 214 ILE A C 1
ATOM 1640 O O . ILE A 1 214 ? -43.589 -7.537 74.578 1.00 96.81 214 ILE A O 1
ATOM 1644 N N . SER A 1 215 ? -41.551 -7.033 73.776 1.00 96.69 215 SER A N 1
ATOM 1645 C CA . SER A 1 215 ? -40.828 -7.821 74.774 1.00 96.69 215 SER A CA 1
ATOM 1646 C C . SER A 1 215 ? -41.032 -7.259 76.184 1.00 96.69 215 SER A C 1
ATOM 1648 O O . SER A 1 215 ? -41.290 -8.031 77.108 1.00 96.69 215 SER A O 1
ATOM 1650 N N . ALA A 1 216 ? -40.964 -5.936 76.354 1.00 96.75 216 ALA A N 1
ATOM 1651 C CA . ALA A 1 216 ? -41.214 -5.277 77.634 1.00 96.75 216 ALA A CA 1
ATOM 1652 C C . ALA A 1 216 ? -42.662 -5.489 78.111 1.00 96.75 216 ALA A C 1
ATOM 1654 O O . ALA A 1 216 ? -42.880 -5.961 79.228 1.00 96.75 216 ALA A O 1
ATOM 1655 N N . SER A 1 217 ? -43.657 -5.264 77.246 1.00 97.38 217 SER A N 1
ATOM 1656 C CA . SER A 1 217 ? -45.068 -5.515 77.574 1.00 97.38 217 SER A CA 1
ATOM 1657 C C . SER A 1 217 ? -45.345 -6.985 77.899 1.00 97.38 217 SER A C 1
ATOM 1659 O O . SER A 1 217 ? -46.149 -7.285 78.780 1.00 97.38 217 SER A O 1
ATOM 1661 N N . SER A 1 218 ? -44.669 -7.922 77.227 1.00 96.69 218 SER A N 1
ATOM 1662 C CA . SER A 1 218 ? -44.784 -9.356 77.530 1.00 96.69 218 SER A CA 1
ATOM 1663 C C . SER A 1 218 ? -44.233 -9.692 78.921 1.00 96.69 218 SER A C 1
ATOM 1665 O O . SER A 1 218 ? -44.811 -10.524 79.623 1.00 96.69 218 SER A O 1
ATOM 1667 N N . GLN A 1 219 ? -43.148 -9.035 79.346 1.00 95.88 219 GLN A N 1
ATOM 1668 C CA . GLN A 1 219 ? -42.598 -9.182 80.698 1.00 95.88 219 GLN A CA 1
ATOM 1669 C C . GLN A 1 219 ? -43.551 -8.621 81.762 1.00 95.88 219 GLN A C 1
ATOM 1671 O O . GLN A 1 219 ? -43.818 -9.307 82.749 1.00 95.88 219 GLN A O 1
ATOM 1676 N N . GLU A 1 220 ? -44.113 -7.428 81.545 1.00 96.62 220 GLU A N 1
ATOM 1677 C CA . GLU A 1 220 ? -45.116 -6.838 82.444 1.00 96.62 220 GLU A CA 1
ATOM 1678 C C . GLU A 1 220 ? -46.362 -7.720 82.556 1.00 96.62 220 GLU A C 1
ATOM 1680 O O . GLU A 1 220 ? -46.811 -8.032 83.657 1.00 96.62 220 GLU A O 1
ATOM 1685 N N . MET A 1 221 ? -46.875 -8.206 81.422 1.00 95.94 221 MET A N 1
ATOM 1686 C CA . MET A 1 221 ? -48.025 -9.107 81.387 1.00 95.94 221 MET A CA 1
ATOM 1687 C C . MET A 1 221 ? -47.756 -10.406 82.154 1.00 95.94 221 MET A C 1
ATOM 1689 O O . MET A 1 221 ? -48.631 -10.880 82.879 1.00 95.94 221 MET A O 1
ATOM 1693 N N . SER A 1 222 ? -46.549 -10.967 82.035 1.00 96.25 222 SER A N 1
ATOM 1694 C CA . SER A 1 222 ? -46.147 -12.144 82.808 1.00 96.25 222 SER A CA 1
ATOM 1695 C C . SER A 1 222 ? -46.115 -11.859 84.313 1.00 96.25 222 SER A C 1
ATOM 1697 O O . SER A 1 222 ? -46.534 -12.713 85.093 1.00 96.25 222 SER A O 1
ATOM 1699 N N . ALA A 1 223 ? -45.643 -10.681 84.729 1.00 96.00 223 ALA A N 1
ATOM 1700 C CA . ALA A 1 223 ? -45.629 -10.279 86.134 1.00 96.00 223 ALA A CA 1
ATOM 1701 C C . ALA A 1 223 ? -47.053 -10.084 86.682 1.00 96.00 223 ALA A C 1
ATOM 1703 O O . ALA A 1 223 ? -47.398 -10.654 87.715 1.00 96.00 223 ALA A O 1
ATOM 1704 N N . SER A 1 224 ? -47.921 -9.375 85.956 1.00 96.31 224 SER A N 1
ATOM 1705 C CA . SER A 1 224 ? -49.325 -9.206 86.350 1.00 96.31 224 SER A CA 1
ATOM 1706 C C . SER A 1 224 ? -50.081 -10.536 86.404 1.00 96.31 224 SER A C 1
ATOM 1708 O O . SER A 1 224 ? -50.894 -10.747 87.301 1.00 96.31 224 SER A O 1
ATOM 1710 N N . ALA A 1 225 ? -49.810 -11.467 85.483 1.00 94.88 225 ALA A N 1
ATOM 1711 C CA . ALA A 1 225 ? -50.397 -12.806 85.528 1.00 94.88 225 ALA A CA 1
ATOM 1712 C C . ALA A 1 225 ? -49.992 -13.572 86.801 1.00 94.88 225 ALA A C 1
ATOM 1714 O O . ALA A 1 225 ? -50.825 -14.273 87.382 1.00 94.88 225 ALA A O 1
ATOM 1715 N N . GLN A 1 226 ? -48.747 -13.402 87.260 1.00 95.00 226 GLN A N 1
ATOM 1716 C CA . GLN A 1 226 ? -48.258 -13.973 88.514 1.00 95.00 226 GLN A CA 1
ATOM 1717 C C . GLN A 1 226 ? -48.988 -13.373 89.730 1.00 95.00 226 GLN A C 1
ATOM 1719 O O . GLN A 1 226 ? -49.477 -14.123 90.572 1.00 95.00 226 GLN A O 1
ATOM 1724 N N . GLU A 1 227 ? -49.144 -12.046 89.791 1.00 95.44 227 GLU A N 1
ATOM 1725 C CA . GLU A 1 227 ? -49.882 -11.362 90.870 1.00 95.44 227 GLU A CA 1
ATOM 1726 C C . GLU A 1 227 ? -51.361 -11.773 90.926 1.00 95.44 227 GLU A C 1
ATOM 1728 O O . GLU A 1 227 ? -51.934 -11.968 92.004 1.00 95.44 227 GLU A O 1
ATOM 1733 N N . VAL A 1 228 ? -51.999 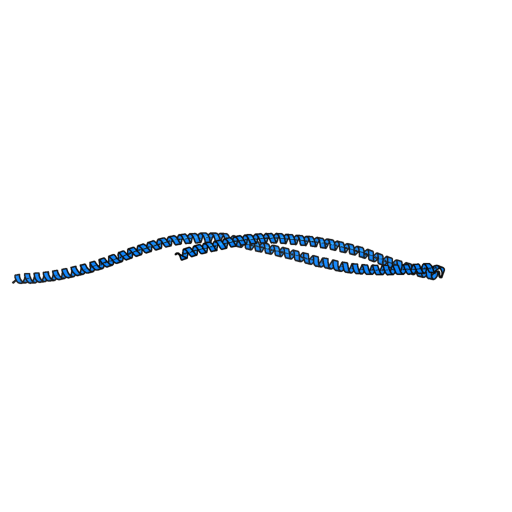-11.936 89.761 1.00 95.31 228 VAL A N 1
ATOM 1734 C CA . VAL A 1 228 ? -53.377 -12.436 89.670 1.00 95.31 228 VAL A CA 1
ATOM 1735 C C . VAL A 1 228 ? -53.457 -13.865 90.196 1.00 95.31 228 VAL A C 1
ATOM 1737 O O . VAL A 1 228 ? -54.360 -14.168 90.977 1.00 95.31 228 VAL A O 1
ATOM 1740 N N . ALA A 1 229 ? -52.524 -14.740 89.810 1.00 94.56 229 ALA A N 1
ATOM 1741 C CA . ALA A 1 229 ? -52.483 -16.113 90.305 1.00 94.56 229 ALA A CA 1
ATOM 1742 C C . ALA A 1 229 ? -52.327 -16.160 91.836 1.00 94.56 229 ALA A C 1
ATOM 1744 O O . ALA A 1 229 ? -53.079 -16.876 92.500 1.00 94.56 229 ALA A O 1
ATOM 1745 N N . GLU A 1 230 ? -51.431 -15.347 92.404 1.00 95.06 230 GLU A N 1
ATOM 1746 C CA . GLU A 1 230 ? -51.263 -15.208 93.857 1.00 95.06 230 GLU A CA 1
ATOM 1747 C C . GLU A 1 230 ? -52.539 -14.700 94.540 1.00 95.06 230 GLU A C 1
ATOM 1749 O O . GLU A 1 230 ? -52.978 -15.261 95.546 1.00 95.06 230 GLU A O 1
ATOM 1754 N N . SER A 1 231 ? -53.192 -13.686 93.967 1.00 94.88 231 SER A N 1
ATOM 1755 C CA . SER A 1 231 ? -54.446 -13.130 94.491 1.00 94.88 231 SER A CA 1
ATOM 1756 C C . SER A 1 231 ? -55.584 -14.153 94.476 1.00 94.88 231 SER A C 1
ATOM 1758 O O . SER A 1 231 ? -56.333 -14.266 95.447 1.00 94.88 231 SER A O 1
ATOM 1760 N N . VAL A 1 232 ? -55.707 -14.935 93.398 1.00 94.88 232 VAL A N 1
ATOM 1761 C CA . VAL A 1 232 ? -56.681 -16.033 93.288 1.00 94.88 232 VAL A CA 1
ATOM 1762 C C . VAL A 1 232 ? -56.409 -17.102 94.345 1.00 94.88 232 VAL A C 1
ATOM 1764 O O . VAL A 1 232 ? -57.347 -17.590 94.976 1.00 94.88 232 VAL A O 1
ATOM 1767 N N . GLN A 1 233 ? -55.141 -17.437 94.585 1.00 92.81 233 GLN A N 1
ATOM 1768 C CA . GLN A 1 233 ? -54.748 -18.407 95.605 1.00 92.81 233 GLN A CA 1
ATOM 1769 C C . GLN A 1 233 ? -55.046 -17.895 97.024 1.00 92.81 233 GLN A C 1
ATOM 1771 O O . GLN A 1 233 ? -55.561 -18.644 97.856 1.00 92.81 233 GLN A O 1
ATOM 1776 N N . GLY A 1 234 ? -54.823 -16.603 97.279 1.00 93.62 234 GLY A N 1
ATOM 1777 C CA . GLY A 1 234 ? -55.222 -15.934 98.518 1.00 93.62 234 GLY A CA 1
ATOM 1778 C C . GLY A 1 234 ? -56.740 -15.925 98.730 1.00 93.62 234 GLY A C 1
ATOM 1779 O O . GLY A 1 234 ? -57.212 -16.283 99.808 1.00 93.62 234 GLY A O 1
ATOM 1780 N N . LEU A 1 235 ? -57.520 -15.590 97.696 1.00 92.44 235 LEU A N 1
ATOM 1781 C CA . LEU A 1 235 ? -58.987 -15.637 97.737 1.00 92.44 235 LEU A CA 1
ATOM 1782 C C . LEU A 1 235 ? -59.514 -17.049 98.006 1.00 92.44 235 LEU A C 1
ATOM 1784 O O . LEU A 1 235 ? -60.447 -17.203 98.792 1.00 92.44 235 LEU A O 1
ATOM 1788 N N . ALA A 1 236 ? -58.915 -18.074 97.394 1.00 92.44 236 ALA A N 1
ATOM 1789 C CA . ALA A 1 236 ? -59.254 -19.468 97.668 1.00 92.44 236 ALA A CA 1
ATOM 1790 C C . ALA A 1 236 ? -59.003 -19.826 99.143 1.00 92.44 236 ALA A C 1
ATOM 1792 O O . ALA A 1 236 ? -59.870 -20.422 99.782 1.00 92.44 236 ALA A O 1
ATOM 1793 N N . GLY A 1 237 ? -57.876 -19.383 99.712 1.00 91.81 237 GLY A N 1
ATOM 1794 C CA . GLY A 1 237 ? -57.578 -19.546 101.138 1.00 91.81 237 GLY A CA 1
ATOM 1795 C C . GLY A 1 237 ? -58.598 -18.854 102.053 1.00 91.81 237 GLY A C 1
ATOM 1796 O O . GLY A 1 237 ? -59.113 -19.473 102.983 1.00 91.81 237 GLY A O 1
ATOM 1797 N N . ILE A 1 238 ? -58.961 -17.600 101.760 1.00 92.00 238 ILE A N 1
ATOM 1798 C CA . ILE A 1 238 ? -59.996 -16.863 102.511 1.00 92.00 238 ILE A CA 1
ATOM 1799 C C . ILE A 1 238 ? -61.353 -17.573 102.409 1.00 92.00 238 ILE A C 1
ATOM 1801 O O . ILE A 1 238 ? -62.069 -17.690 103.404 1.00 92.00 238 ILE A O 1
ATOM 1805 N N . ALA A 1 239 ? -61.719 -18.064 101.223 1.00 92.25 239 ALA A N 1
ATOM 1806 C CA . ALA A 1 239 ? -62.958 -18.807 101.023 1.00 92.25 239 ALA A CA 1
ATOM 1807 C C . ALA A 1 239 ? -62.987 -20.100 101.858 1.00 92.25 239 ALA A C 1
ATOM 1809 O O . ALA A 1 239 ? -64.007 -20.391 102.485 1.00 92.25 239 ALA A O 1
ATOM 1810 N N . GLU A 1 240 ? -61.877 -20.842 101.939 1.00 89.81 240 GLU A N 1
ATOM 1811 C CA . GLU A 1 240 ? -61.757 -22.010 102.822 1.00 89.81 240 GLU A CA 1
ATOM 1812 C C . GLU A 1 240 ? -61.919 -21.649 104.306 1.00 89.81 240 GLU A C 1
ATOM 1814 O O . GLU A 1 240 ? -62.619 -22.350 105.043 1.00 89.81 240 GLU A O 1
ATOM 1819 N N . GLU A 1 241 ? -61.301 -20.558 104.767 1.00 89.12 241 GLU A N 1
ATOM 1820 C CA . GLU A 1 241 ? -61.460 -20.086 106.148 1.00 89.12 241 GLU A CA 1
ATOM 1821 C C . GLU A 1 241 ? -62.896 -19.658 106.459 1.00 89.12 241 GLU A C 1
ATOM 1823 O O . GLU A 1 241 ? -63.413 -19.946 107.546 1.00 89.12 241 GLU A O 1
ATOM 1828 N N . LEU A 1 242 ? -63.563 -19.006 105.504 1.00 87.50 242 LEU A N 1
ATOM 1829 C CA . LEU A 1 242 ? -64.962 -18.617 105.627 1.00 87.50 242 LEU A CA 1
ATOM 1830 C C . LEU A 1 242 ? -65.860 -19.855 105.757 1.00 87.50 242 LEU A C 1
ATOM 1832 O O . LEU A 1 242 ? -66.702 -19.904 106.654 1.00 87.50 242 LEU A O 1
ATOM 1836 N N . VAL A 1 243 ? -65.648 -20.878 104.918 1.00 87.56 243 VAL A N 1
ATOM 1837 C CA . VAL A 1 243 ? -66.375 -22.158 104.991 1.00 87.56 243 VAL A CA 1
ATOM 1838 C C . VAL A 1 243 ? -66.180 -22.811 106.360 1.00 87.56 243 VAL A C 1
ATOM 1840 O O . VAL A 1 243 ? -67.169 -23.104 107.033 1.00 87.56 243 VAL A O 1
ATOM 1843 N N . LYS A 1 244 ? -64.930 -22.940 106.831 1.00 86.94 244 LYS A N 1
ATOM 1844 C CA . LYS A 1 244 ? -64.621 -23.473 108.173 1.00 86.94 244 LYS A CA 1
ATOM 1845 C C . LYS A 1 244 ? -65.299 -22.673 109.288 1.00 86.94 244 LYS A C 1
ATOM 1847 O O . LYS A 1 244 ? -65.738 -23.239 110.288 1.00 86.94 244 LYS A O 1
ATOM 1852 N N . SER A 1 245 ? -65.373 -21.351 109.144 1.00 85.06 245 SER A N 1
ATOM 1853 C CA . SER A 1 245 ? -66.007 -20.474 110.132 1.00 85.06 245 SER A CA 1
ATOM 1854 C C . SER A 1 245 ? -67.523 -20.659 110.167 1.00 85.06 245 SER A C 1
ATOM 1856 O O . SER A 1 245 ? -68.090 -20.761 111.250 1.00 85.06 245 SER A O 1
ATOM 1858 N N . VAL A 1 246 ? -68.184 -20.773 109.011 1.00 85.56 246 VAL A N 1
ATOM 1859 C CA . VAL A 1 246 ? -69.630 -21.045 108.922 1.00 85.56 246 VAL A CA 1
ATOM 1860 C C . VAL A 1 246 ? -69.978 -22.435 109.469 1.00 85.56 246 VAL A C 1
ATOM 1862 O O . VAL A 1 246 ? -71.003 -22.585 110.132 1.00 85.56 246 VAL A O 1
ATOM 1865 N N . GLU A 1 247 ? -69.130 -23.445 109.259 1.00 84.00 247 GLU A N 1
ATOM 1866 C CA . GLU A 1 247 ? -69.317 -24.784 109.839 1.00 84.00 247 GLU A CA 1
ATOM 1867 C C . GLU A 1 247 ? -69.326 -24.774 111.373 1.00 84.00 247 GLU A C 1
ATOM 1869 O O . GLU A 1 247 ? -70.122 -25.491 111.978 1.00 84.00 247 GLU A O 1
ATOM 1874 N N . LYS A 1 248 ? -68.526 -23.911 112.017 1.00 76.69 248 LYS A N 1
ATOM 1875 C CA . LYS A 1 248 ? -68.557 -23.744 113.482 1.00 76.69 248 LYS A CA 1
ATOM 1876 C C . LYS A 1 248 ? -69.889 -23.208 114.009 1.00 76.69 248 LYS A C 1
ATOM 1878 O O . LYS A 1 248 ? -70.224 -23.495 115.150 1.00 76.69 248 LYS A O 1
ATOM 1883 N N . PHE A 1 249 ? -70.635 -22.448 113.206 1.00 74.50 249 PHE A N 1
ATOM 1884 C CA . PHE A 1 249 ? -71.960 -21.925 113.568 1.00 74.50 249 PHE A CA 1
ATOM 1885 C C . PHE A 1 249 ? -73.116 -22.870 113.195 1.00 74.50 249 PHE A C 1
ATOM 1887 O O . PHE A 1 249 ? -74.270 -22.558 113.480 1.00 74.50 249 PHE A O 1
ATOM 1894 N N . LYS A 1 250 ? -72.832 -24.003 112.534 1.00 60.59 250 LYS A N 1
ATOM 1895 C CA . LYS A 1 250 ? -73.814 -25.060 112.233 1.00 60.59 250 LYS A CA 1
ATOM 1896 C C . LYS A 1 250 ? -73.883 -26.163 113.304 1.00 60.59 250 LYS A C 1
ATOM 1898 O O . LYS A 1 250 ? -74.708 -27.064 113.153 1.00 60.59 250 LYS A O 1
ATOM 1903 N N . MET A 1 251 ? -73.042 -26.101 114.343 1.00 48.38 251 MET A N 1
ATOM 1904 C CA . MET A 1 251 ? -73.191 -26.865 115.595 1.00 48.38 251 MET A CA 1
ATOM 1905 C C . MET A 1 251 ? -73.997 -26.066 116.615 1.00 48.38 251 MET A C 1
ATOM 1907 O O . MET A 1 251 ? -74.744 -26.713 117.379 1.00 48.38 251 MET A O 1
#

Secondary structure (DSSP, 8-state):
-HHHHHHHHHHHHHHHHHHHHHHHHHHHHHHHHHHHHHHHHHHHHHHHHHHHHHHHHHHHHHHHHHHHHHHHHHHHHHHHHHHHHHHHHHHHHHTGGGGHHHHHHHHHHHHHHHHHHHHHHHHHHHHHHHHHHHHHHHHHHHHHHHHHHHHHHHHHHHHHHHHHHHHHHHHHHHHHHHHHHHHHHHHHHHHHHHHHHHHHHHHHHHHHHHHHHHHHHHHHHHHHHHHHHHHHHHHHHHHHHHHHHHHHTT-

Sequence (251 aa):
MHDLAKNMDNIYEKIKTVKDSTDDTKAKVNIGKNELNLLLKSIEDIKASFSMVNEKVQNLSNSVSQVSSITETITTIAEQTNLLALNAAIEAARAGEAGRGFAVVADEVRKLAEESRRSADEIKNLIISINEDTEEVIITSKEVDEHVKAQIETVDNTVKSFEDVLGSVETIAPYIEEVYKSVDLTVEVKDTVLAKTENVSSIIEESSASTEEISASSQEMSASAQEVAESVQGLAGIAEELVKSVEKFKM

pLDDT: mean 93.04, std 5.23, range [48.38, 97.38]

InterPro domains:
  IPR004089 Methyl-accepting chemotaxis protein (MCP) signalling domain [PF00015] (53-184)
  IPR004089 Methyl-accepting chemotaxis protein (MCP) signalling domain [PS50111] (1-222)
  IPR004089 Methyl-accepting chemotaxis protein (MCP) signalling domain [SM00283] (1-250)
  IPR004090 Chemotaxis methyl-accepting receptor [PR00260] (73-100)
  IPR004090 Chemotaxis methyl-accepting receptor [PR00260] (102-131)

Foldseek 3Di:
DVVLVVVLVVLVVVLVVLVVVLVVLLVVLVVVLVVLVVVLVVLVVVLVVLVVVLVVLVVVLVVLVVVLVVLVVQLVVLVVQLVVLVVQLVVLVVVPPVSPVSNVVSVVSNVVSVVSNVVSVVSNVVSVVSVVVSVVSVVVSVVSVVVSVVVNVVSVVVNVVSVVSNVVSVVVVVVSVVVVVVSVVVVVVVVVVVVVVVVVVVVVVVVVVVVVVVVVVVVVVVVVVVVVVVVVVVVVVVVVVVVVVVVVVVD